Protein AF-A0AAV3RC36-F1 (afdb_monomer_lite)

InterPro domains:
  IPR004813 Oligopeptide transporter, OPT superfamily [PF03169] (1-158)
  IPR045035 Metal-nicotianamine transporter YSL-like [PTHR31645] (1-164)

Secondary structure (DSSP, 8-state):
-HHHHHHHHHGGGS-HHHHHHHHHHHHHHHHHHHHHHHHHS---HHHHHHHHHHHHHHHH-TTTTHHHHHHHHHHHHHHHHHHHHHHHHHHHHHHHTT--HHHHHHHHHHHHHHHHHHHHHHHHHHHHHS-TT-TTSSS--HHHHHHHHHHHHHHH-GGGS-TTHHHHHHHHHHHHHHHHHHT--

Organism: Lithospermum erythrorhizon (NCBI:txid34254)

Structure (mmCIF, N/CA/C/O backbone):
data_AF-A0AAV3RC36-F1
#
_entry.id   AF-A0AAV3RC36-F1
#
loop_
_atom_site.group_PDB
_atom_site.id
_atom_site.type_symbol
_atom_site.label_atom_id
_atom_site.label_alt_id
_atom_site.label_comp_id
_atom_site.label_asym_id
_atom_site.label_entity_id
_atom_site.label_seq_id
_atom_site.pdbx_PDB_ins_code
_atom_site.Cartn_x
_atom_site.Cartn_y
_atom_site.Cartn_z
_atom_site.occupancy
_atom_site.B_iso_or_equiv
_atom_site.auth_seq_id
_atom_site.auth_comp_id
_atom_site.auth_asym_id
_atom_site.auth_atom_id
_atom_site.pdbx_PDB_model_num
ATOM 1 N N . MET A 1 1 ? -8.597 9.327 -7.255 1.00 45.19 1 MET A N 1
ATOM 2 C CA . MET A 1 1 ? -7.395 10.188 -7.362 1.00 45.19 1 MET A CA 1
ATOM 3 C C . MET A 1 1 ? -6.156 9.424 -7.839 1.00 45.19 1 MET A C 1
ATOM 5 O O . MET A 1 1 ? -5.550 9.862 -8.808 1.00 45.19 1 MET A O 1
ATOM 9 N N . SER A 1 2 ? -5.807 8.268 -7.256 1.00 53.00 2 SER A N 1
ATOM 10 C CA . SER A 1 2 ? -4.661 7.430 -7.686 1.00 53.00 2 SER A CA 1
ATOM 11 C C . SER A 1 2 ? -4.673 7.058 -9.176 1.00 53.00 2 SER A C 1
ATOM 13 O O . SER A 1 2 ? -3.649 7.157 -9.842 1.00 53.00 2 SER A O 1
ATOM 15 N N . VAL A 1 3 ? -5.845 6.708 -9.714 1.00 45.69 3 VAL A N 1
ATOM 16 C CA . VAL A 1 3 ? -6.033 6.314 -11.122 1.00 45.69 3 VAL A CA 1
ATOM 17 C C . VAL A 1 3 ? -5.636 7.422 -12.099 1.00 45.69 3 VAL A C 1
ATOM 19 O O . VAL A 1 3 ? -5.231 7.108 -13.202 1.00 45.69 3 VAL A O 1
ATOM 22 N N . ILE A 1 4 ? -5.699 8.697 -11.702 1.00 43.94 4 ILE A N 1
ATOM 23 C CA . ILE A 1 4 ? -5.393 9.850 -12.567 1.00 43.94 4 ILE A CA 1
ATOM 24 C C . ILE A 1 4 ? -3.926 10.281 -12.405 1.00 43.94 4 ILE A C 1
ATOM 26 O O . ILE A 1 4 ? -3.260 10.603 -13.384 1.00 43.94 4 ILE A O 1
ATOM 30 N N . ILE A 1 5 ? -3.393 10.233 -11.179 1.00 52.00 5 ILE A N 1
ATOM 31 C CA . ILE A 1 5 ? -2.029 10.687 -10.855 1.00 52.00 5 ILE A CA 1
ATOM 32 C C . ILE A 1 5 ? -0.961 9.699 -11.349 1.00 52.00 5 ILE A C 1
ATOM 34 O O . ILE A 1 5 ? 0.060 10.116 -11.885 1.00 52.00 5 ILE A O 1
ATOM 38 N N . VAL A 1 6 ? -1.193 8.390 -11.211 1.00 53.75 6 VAL A N 1
ATOM 39 C CA . VAL A 1 6 ? -0.252 7.342 -11.654 1.00 53.75 6 VAL A CA 1
ATOM 40 C C . VAL A 1 6 ? 0.085 7.459 -13.158 1.00 53.75 6 VAL A C 1
ATOM 42 O O . VAL A 1 6 ? 1.263 7.515 -13.503 1.00 53.75 6 VAL A O 1
ATOM 45 N N . PRO A 1 7 ? -0.888 7.572 -14.072 1.00 50.81 7 PRO A N 1
ATOM 46 C CA . PRO A 1 7 ? -0.610 7.760 -15.499 1.00 50.81 7 PRO A CA 1
ATOM 47 C C . PRO A 1 7 ? -0.064 9.147 -15.864 1.00 50.81 7 PRO A C 1
ATOM 49 O O . PRO A 1 7 ? 0.659 9.257 -16.853 1.00 50.81 7 PRO A O 1
ATOM 52 N N . LEU A 1 8 ? -0.336 10.185 -15.064 1.00 51.50 8 LEU A N 1
ATOM 53 C CA . LEU A 1 8 ? 0.313 11.495 -15.214 1.00 51.50 8 LEU A CA 1
ATOM 54 C C . LEU A 1 8 ? 1.805 11.455 -14.838 1.00 51.50 8 LEU A C 1
ATOM 56 O O . LEU A 1 8 ? 2.604 12.134 -15.474 1.00 51.50 8 LEU A O 1
ATOM 60 N N . ILE A 1 9 ? 2.193 10.642 -13.848 1.00 55.22 9 ILE A N 1
ATOM 61 C CA . ILE A 1 9 ? 3.592 10.491 -13.406 1.00 55.22 9 ILE A CA 1
ATOM 62 C C . ILE A 1 9 ? 4.392 9.558 -14.327 1.00 55.22 9 ILE A C 1
ATOM 64 O O . ILE A 1 9 ? 5.568 9.812 -14.580 1.00 55.22 9 ILE A O 1
ATOM 68 N N . PHE A 1 10 ? 3.785 8.482 -14.839 1.00 55.94 10 PHE A N 1
ATOM 69 C CA . PHE A 1 10 ? 4.516 7.438 -15.575 1.00 55.94 10 PHE A CA 1
ATOM 70 C C . PHE A 1 10 ? 4.457 7.544 -17.103 1.00 55.94 10 PHE A C 1
ATOM 72 O O . PHE A 1 10 ? 5.066 6.725 -17.798 1.00 55.94 10 PHE A O 1
ATOM 79 N N . GLY A 1 11 ? 3.791 8.571 -17.638 1.00 49.25 11 GLY A N 1
ATOM 80 C CA . GLY A 1 11 ? 3.691 8.798 -19.075 1.00 49.25 11 GLY A CA 1
ATOM 81 C C . GLY A 1 11 ? 2.967 7.663 -19.807 1.00 49.25 11 GLY A C 1
ATOM 82 O O . GLY A 1 11 ? 2.644 6.615 -19.255 1.00 49.25 11 GLY A O 1
ATOM 83 N N . HIS A 1 12 ? 2.715 7.868 -21.095 1.00 52.22 12 HIS A N 1
ATOM 84 C CA . HIS A 1 12 ? 1.844 7.068 -21.970 1.00 52.22 12 HIS A CA 1
ATOM 85 C C . HIS A 1 12 ? 2.171 5.549 -22.097 1.00 52.22 12 HIS A C 1
ATOM 87 O O . HIS A 1 12 ? 1.542 4.853 -22.895 1.00 52.22 12 HIS A O 1
ATOM 93 N N . ARG A 1 13 ? 3.137 5.000 -21.343 1.00 51.81 13 ARG A N 1
ATOM 94 C CA . ARG A 1 13 ? 3.570 3.595 -21.432 1.00 51.81 13 ARG A CA 1
ATOM 95 C C . ARG A 1 13 ? 2.690 2.602 -20.666 1.00 51.81 13 ARG A C 1
ATOM 97 O O . ARG A 1 13 ? 2.646 1.440 -21.054 1.00 51.81 13 ARG A O 1
ATOM 104 N N . ILE A 1 14 ? 1.964 3.017 -19.623 1.00 55.81 14 ILE A N 1
ATOM 105 C CA . ILE A 1 14 ? 1.098 2.099 -18.859 1.00 55.81 14 ILE A CA 1
ATOM 106 C C . ILE A 1 14 ? -0.338 2.192 -19.372 1.00 55.81 14 ILE A C 1
ATOM 108 O O . ILE A 1 14 ? -0.990 3.228 -19.259 1.00 55.81 14 ILE A O 1
ATOM 112 N N . ARG A 1 15 ? -0.859 1.086 -19.915 1.00 65.25 15 ARG A N 1
ATOM 113 C CA . ARG A 1 15 ? -2.259 1.017 -20.351 1.00 65.25 15 ARG A CA 1
ATOM 114 C C . ARG A 1 15 ? -3.183 0.838 -19.139 1.00 65.25 15 ARG A C 1
ATOM 116 O O . ARG A 1 15 ? -3.015 -0.101 -18.362 1.00 65.25 15 ARG A O 1
ATOM 123 N N . TRP A 1 16 ? -4.173 1.725 -19.020 1.00 64.50 16 TRP A N 1
ATOM 124 C CA . TRP A 1 16 ? -5.109 1.872 -17.892 1.00 64.50 16 TRP A CA 1
ATOM 125 C C . TRP A 1 16 ? -5.818 0.581 -17.456 1.00 64.50 16 TRP A C 1
ATOM 127 O O . TRP A 1 16 ? -6.144 0.423 -16.280 1.00 64.50 16 TRP A O 1
ATOM 137 N N . TYR A 1 17 ? -6.020 -0.364 -18.380 1.00 69.31 17 TYR A N 1
ATOM 138 C CA . TYR A 1 17 ? -6.721 -1.616 -18.097 1.00 69.31 17 TYR A CA 1
ATOM 139 C C . TYR A 1 17 ? -5.998 -2.510 -17.078 1.00 69.31 17 TYR A C 1
ATOM 141 O O . TYR A 1 17 ? -6.665 -3.174 -16.292 1.00 69.31 17 TYR A O 1
ATOM 149 N N . HIS A 1 18 ? -4.661 -2.498 -17.015 1.00 71.38 18 HIS A N 1
ATOM 150 C CA . HIS A 1 18 ? -3.919 -3.308 -16.037 1.00 71.38 18 HIS A CA 1
ATOM 151 C C . HIS A 1 18 ? -4.213 -2.868 -14.600 1.00 71.38 18 HIS A C 1
ATOM 153 O O . HIS A 1 18 ? -4.445 -3.688 -13.716 1.00 71.38 18 HIS A O 1
ATOM 159 N N . ILE A 1 19 ? -4.257 -1.555 -14.379 1.00 72.69 19 ILE A N 1
ATOM 160 C CA . ILE A 1 19 ? -4.561 -0.977 -13.070 1.00 72.69 19 ILE A CA 1
ATOM 161 C C . ILE A 1 19 ? -6.008 -1.305 -12.685 1.00 72.69 19 ILE A C 1
ATOM 163 O O . ILE A 1 19 ? -6.267 -1.671 -11.542 1.00 72.69 19 ILE A O 1
ATOM 167 N N . LEU A 1 20 ? -6.941 -1.247 -13.641 1.00 75.00 20 LEU A N 1
ATOM 168 C CA . LEU A 1 20 ? -8.344 -1.599 -13.412 1.00 75.00 20 LEU A CA 1
ATOM 169 C C . LEU A 1 20 ? -8.504 -3.063 -12.975 1.00 75.00 20 LEU A C 1
ATOM 171 O O . LEU A 1 20 ? -9.191 -3.333 -11.994 1.00 75.00 20 LEU A O 1
ATOM 175 N N . VAL A 1 21 ? -7.819 -4.000 -13.638 1.00 79.25 21 VAL A N 1
ATOM 176 C CA . VAL A 1 21 ? -7.831 -5.421 -13.248 1.00 79.25 21 VAL A CA 1
ATOM 177 C C . VAL A 1 21 ? -7.243 -5.619 -11.847 1.00 79.25 21 VAL A C 1
ATOM 179 O O . VAL A 1 21 ? -7.821 -6.349 -11.042 1.00 79.25 21 VAL A O 1
ATOM 182 N N . ALA A 1 22 ? -6.150 -4.927 -11.508 1.00 78.56 22 ALA A N 1
ATOM 183 C CA . ALA A 1 22 ? -5.590 -4.971 -10.156 1.00 78.56 22 ALA A CA 1
ATOM 184 C C . ALA A 1 22 ? -6.600 -4.489 -9.096 1.00 78.56 22 ALA A C 1
ATOM 186 O O . ALA A 1 22 ? -6.732 -5.121 -8.049 1.00 78.56 22 ALA A O 1
ATOM 187 N N . TYR A 1 23 ? -7.363 -3.429 -9.387 1.00 82.31 23 TYR A N 1
ATOM 188 C CA . TYR A 1 23 ? -8.422 -2.923 -8.504 1.00 82.31 23 TYR A CA 1
ATOM 189 C C . TYR A 1 23 ? -9.599 -3.887 -8.321 1.00 82.31 23 TYR A C 1
ATOM 191 O O . TYR A 1 23 ? -10.249 -3.832 -7.282 1.00 82.31 23 TYR A O 1
ATOM 199 N N . LEU A 1 24 ? -9.877 -4.765 -9.289 1.00 85.12 24 LEU A N 1
ATOM 200 C CA . LEU A 1 24 ? -10.930 -5.779 -9.160 1.00 85.12 24 LEU A CA 1
ATOM 201 C C . LEU A 1 24 ? -10.482 -6.983 -8.324 1.00 85.12 24 LEU A C 1
ATOM 203 O O . LEU A 1 24 ? -11.280 -7.546 -7.579 1.00 85.12 24 LEU A O 1
ATOM 207 N N . ILE A 1 25 ? -9.209 -7.370 -8.429 1.00 84.31 25 ILE A N 1
ATOM 208 C CA . ILE A 1 25 ? -8.658 -8.528 -7.708 1.00 84.31 25 ILE A CA 1
ATOM 209 C C . ILE A 1 25 ? -8.309 -8.160 -6.259 1.00 84.31 25 ILE A C 1
ATOM 211 O O . ILE A 1 25 ? -8.513 -8.961 -5.345 1.00 84.31 25 ILE A O 1
ATOM 215 N N . ALA A 1 26 ? 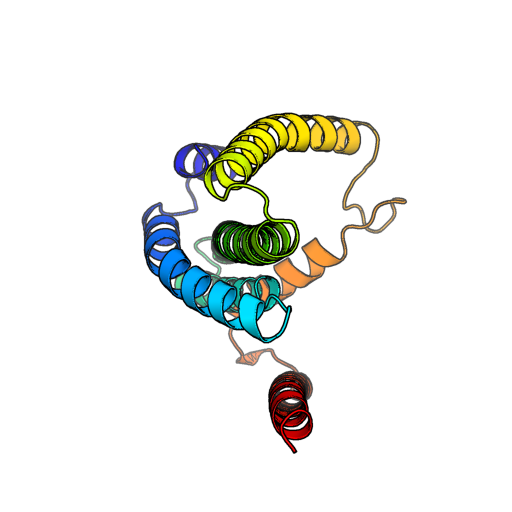-7.809 -6.945 -6.026 1.00 86.00 26 ALA A N 1
ATOM 216 C CA . ALA A 1 26 ? -7.320 -6.519 -4.718 1.00 86.00 26 ALA A CA 1
ATOM 217 C C . ALA A 1 26 ? -8.338 -6.641 -3.564 1.00 86.00 26 ALA A C 1
ATOM 219 O O . ALA A 1 26 ? -7.921 -7.086 -2.499 1.00 86.00 26 ALA A O 1
ATOM 220 N N . PRO A 1 27 ? -9.645 -6.339 -3.718 1.00 85.00 27 PRO A N 1
ATOM 221 C CA . PRO A 1 27 ? -10.630 -6.506 -2.648 1.00 85.00 27 PRO A CA 1
ATOM 222 C C . PRO A 1 27 ? -10.781 -7.955 -2.178 1.00 85.00 27 PRO A C 1
ATOM 224 O O . PRO A 1 27 ? -10.904 -8.199 -0.980 1.00 85.00 27 PRO A O 1
ATOM 227 N N . VAL A 1 28 ? -10.721 -8.921 -3.101 1.00 87.50 28 VAL A N 1
ATOM 228 C CA . VAL A 1 28 ? -10.794 -10.353 -2.766 1.00 87.50 28 VAL A CA 1
ATOM 229 C C . VAL A 1 28 ? -9.567 -10.755 -1.949 1.00 87.50 28 VAL A C 1
ATOM 231 O O . VAL A 1 28 ? -9.691 -11.369 -0.891 1.00 87.50 28 VAL A O 1
ATOM 234 N N . MET A 1 29 ? -8.380 -10.338 -2.394 1.00 85.75 29 MET A N 1
ATOM 235 C CA . MET A 1 29 ? -7.127 -10.613 -1.683 1.00 85.75 29 MET A CA 1
ATOM 236 C C . MET A 1 29 ? -7.078 -9.919 -0.318 1.00 85.75 29 MET A C 1
ATOM 238 O O . MET A 1 29 ? -6.611 -10.501 0.659 1.00 85.75 29 MET A O 1
ATOM 242 N N . ALA A 1 30 ? -7.591 -8.692 -0.237 1.00 87.75 30 ALA A N 1
ATOM 243 C CA . ALA A 1 30 ? -7.671 -7.916 0.991 1.00 87.75 30 ALA A CA 1
ATOM 244 C C . ALA A 1 30 ? -8.618 -8.555 2.006 1.00 87.75 30 ALA A C 1
ATOM 246 O O . ALA A 1 30 ? -8.267 -8.627 3.179 1.00 87.75 30 ALA A O 1
ATOM 247 N N . PHE A 1 31 ? -9.761 -9.087 1.564 1.00 87.00 31 PHE A N 1
ATOM 248 C CA . PHE A 1 31 ? -10.666 -9.841 2.429 1.00 87.00 31 PHE A CA 1
ATOM 249 C C . PHE A 1 31 ? -9.982 -11.085 3.011 1.00 87.00 31 PHE A C 1
ATOM 251 O O . PHE A 1 31 ? -9.957 -11.260 4.230 1.00 87.00 31 PHE A O 1
ATOM 258 N N . CYS A 1 32 ? -9.361 -11.909 2.159 1.00 87.12 32 CYS A N 1
ATOM 259 C CA . CYS A 1 32 ? -8.637 -13.103 2.602 1.00 87.12 32 CYS A CA 1
ATOM 260 C C . CYS A 1 32 ? -7.508 -12.757 3.585 1.00 87.12 32 CYS A C 1
ATOM 262 O O . CYS A 1 32 ? -7.335 -13.430 4.601 1.00 87.12 32 CYS A O 1
ATOM 264 N N . ASN A 1 33 ? -6.751 -11.694 3.303 1.00 89.38 33 ASN A N 1
ATOM 265 C CA . ASN A 1 33 ? -5.655 -11.265 4.162 1.00 89.38 33 ASN A CA 1
ATOM 266 C C . ASN A 1 33 ? -6.139 -10.669 5.487 1.00 89.38 33 ASN A C 1
ATOM 268 O O . ASN A 1 33 ? -5.552 -10.971 6.517 1.00 89.38 33 ASN A O 1
ATOM 272 N N . ALA A 1 34 ? -7.199 -9.858 5.482 1.00 86.56 34 ALA A N 1
ATOM 273 C CA . ALA A 1 34 ? -7.777 -9.298 6.700 1.00 86.56 34 ALA A CA 1
ATOM 274 C C . ALA A 1 34 ? -8.317 -10.409 7.607 1.00 86.56 34 ALA A C 1
ATOM 276 O O . ALA A 1 34 ? -8.061 -10.399 8.806 1.00 86.56 34 ALA A O 1
ATOM 277 N N . TYR A 1 35 ? -8.989 -11.413 7.039 1.00 85.75 35 TYR A N 1
ATOM 278 C CA . TYR A 1 35 ? -9.438 -12.581 7.794 1.00 85.75 35 TYR A CA 1
ATOM 279 C C . TYR A 1 35 ? -8.266 -13.345 8.430 1.00 85.75 35 TYR A C 1
ATOM 281 O O . TYR A 1 35 ? -8.278 -13.604 9.634 1.00 85.75 35 TYR A O 1
ATOM 289 N N . GLY A 1 36 ? -7.227 -13.648 7.641 1.00 84.88 36 GLY A N 1
ATOM 290 C CA . GLY A 1 36 ? -6.014 -14.297 8.143 1.00 84.88 36 GLY A CA 1
ATOM 291 C C . GLY A 1 36 ? -5.333 -13.477 9.239 1.00 84.88 36 GLY A C 1
ATOM 292 O O . GLY A 1 36 ? -5.038 -14.003 10.306 1.00 84.88 36 GLY A O 1
ATOM 293 N N . CYS A 1 37 ? -5.183 -12.171 9.023 1.00 88.12 37 CYS A N 1
ATOM 294 C CA . CYS A 1 37 ? -4.603 -11.244 9.988 1.00 88.12 37 CYS A CA 1
ATOM 295 C C . CYS A 1 37 ? -5.413 -11.180 11.291 1.00 88.12 37 CYS A C 1
ATOM 297 O O . CYS A 1 37 ? -4.828 -11.177 12.368 1.00 88.12 37 CYS A O 1
ATOM 299 N N . GLY A 1 38 ? -6.747 -11.229 11.231 1.00 84.31 38 GLY A N 1
ATOM 300 C CA . GLY A 1 38 ? -7.585 -11.287 12.433 1.00 84.31 38 GLY A CA 1
ATOM 301 C C . GLY A 1 38 ? -7.302 -12.515 13.311 1.00 84.31 38 GLY A C 1
ATOM 302 O O . GLY A 1 38 ? -7.282 -12.399 14.543 1.00 84.31 38 GLY A O 1
ATOM 303 N N . LEU A 1 39 ? -7.037 -13.664 12.677 1.00 84.50 39 LEU A N 1
ATOM 304 C CA . LEU A 1 39 ? -6.745 -14.939 13.340 1.00 84.50 39 LEU A CA 1
ATOM 305 C C . LEU A 1 39 ? -5.290 -15.060 13.811 1.00 84.50 39 LEU A C 1
ATOM 307 O O . LEU A 1 39 ? -5.056 -15.516 14.927 1.00 84.50 39 LEU A O 1
ATOM 311 N N . THR A 1 40 ? -4.320 -14.675 12.978 1.00 87.12 40 THR A N 1
ATOM 312 C CA . THR A 1 40 ? -2.887 -14.934 13.213 1.00 87.12 40 THR A CA 1
ATOM 313 C C . THR A 1 40 ? -2.090 -13.701 13.627 1.00 87.12 40 THR A C 1
ATOM 315 O O . THR A 1 40 ? -0.886 -13.811 13.834 1.00 87.12 40 THR A O 1
ATOM 318 N N . ASP A 1 41 ? -2.727 -12.529 13.676 1.00 83.69 41 ASP A N 1
ATOM 319 C CA . ASP A 1 41 ? -2.097 -11.224 13.918 1.00 83.69 41 ASP A CA 1
ATOM 320 C C . ASP A 1 41 ? -0.956 -10.882 12.940 1.00 83.69 41 ASP A C 1
ATOM 322 O O . ASP A 1 41 ? -0.030 -10.136 13.245 1.00 83.69 41 ASP A O 1
ATOM 326 N N . TRP A 1 42 ? -1.008 -11.449 11.729 1.00 82.88 42 TRP A N 1
ATOM 327 C CA . TRP A 1 42 ? 0.047 -11.297 10.727 1.00 82.88 42 TRP A CA 1
ATOM 328 C C . TRP A 1 42 ? -0.519 -10.934 9.355 1.00 82.88 42 TRP A C 1
ATOM 330 O O . TRP A 1 42 ? -1.439 -11.588 8.865 1.00 82.88 42 TRP A O 1
ATOM 340 N N . SER A 1 43 ? 0.063 -9.922 8.703 1.00 86.56 43 SER A N 1
ATOM 341 C CA . SER A 1 43 ? -0.337 -9.478 7.362 1.00 86.56 43 SER A CA 1
ATOM 342 C C . SER A 1 43 ? 0.635 -9.957 6.283 1.00 86.56 43 SER A C 1
ATOM 344 O O . SER A 1 43 ? 1.852 -9.785 6.380 1.00 86.56 43 SER A O 1
ATOM 346 N N . LEU A 1 44 ? 0.099 -10.519 5.197 1.00 83.81 44 LEU A N 1
ATOM 347 C CA . LEU A 1 44 ? 0.865 -10.956 4.028 1.00 83.81 44 LEU A CA 1
ATOM 348 C C . LEU A 1 44 ? 0.894 -9.900 2.910 1.00 83.81 44 LEU A C 1
ATOM 350 O O . LEU A 1 44 ? 1.243 -10.228 1.774 1.00 83.81 44 LEU A O 1
ATOM 354 N N . ALA A 1 45 ? 0.579 -8.632 3.203 1.00 83.00 45 ALA A N 1
ATOM 355 C CA . ALA A 1 45 ? 0.523 -7.552 2.211 1.00 83.00 45 ALA A CA 1
ATOM 356 C C . ALA A 1 45 ? 1.766 -7.495 1.302 1.00 83.00 45 ALA A C 1
ATOM 358 O O . ALA A 1 45 ? 1.648 -7.402 0.080 1.00 83.00 45 ALA A O 1
ATOM 359 N N . SER A 1 46 ? 2.965 -7.639 1.874 1.00 80.75 46 SER A N 1
ATOM 360 C CA . SER A 1 46 ? 4.224 -7.634 1.116 1.00 80.75 46 SER A CA 1
ATOM 361 C C . SER A 1 46 ? 4.381 -8.841 0.181 1.00 80.75 46 SER A C 1
ATOM 363 O O . SER A 1 46 ? 4.937 -8.701 -0.910 1.00 80.75 46 SER A O 1
ATOM 365 N N . ASN A 1 47 ? 3.863 -10.014 0.556 1.00 85.56 47 ASN A N 1
ATOM 366 C CA . ASN A 1 47 ? 3.882 -11.213 -0.284 1.00 85.56 47 ASN A CA 1
ATOM 367 C C . ASN A 1 47 ? 2.923 -11.062 -1.468 1.00 85.56 47 ASN A C 1
ATOM 369 O O . ASN A 1 47 ? 3.320 -11.299 -2.610 1.00 85.56 47 ASN A O 1
ATOM 373 N N . TYR A 1 48 ? 1.703 -10.578 -1.215 1.00 83.00 48 TYR A N 1
ATOM 374 C CA . TYR A 1 48 ? 0.746 -10.260 -2.277 1.00 83.00 48 TYR A CA 1
ATOM 375 C C . TYR A 1 48 ? 1.288 -9.197 -3.233 1.00 83.00 48 TYR A C 1
ATOM 377 O O . TYR A 1 48 ? 1.132 -9.331 -4.449 1.00 83.00 48 TYR A O 1
ATOM 385 N N . GLY A 1 49 ? 2.002 -8.196 -2.709 1.00 81.69 49 GLY A N 1
ATOM 386 C CA . GLY A 1 49 ? 2.739 -7.220 -3.508 1.00 81.69 49 GLY A CA 1
ATOM 387 C C . GLY A 1 49 ? 3.733 -7.882 -4.461 1.00 81.69 49 GLY A C 1
ATOM 388 O O . GLY A 1 49 ? 3.634 -7.701 -5.670 1.00 81.69 49 GLY A O 1
ATOM 389 N N . LYS A 1 50 ? 4.641 -8.723 -3.951 1.00 84.31 50 LYS A N 1
ATOM 390 C CA . LYS A 1 50 ? 5.655 -9.414 -4.772 1.00 84.31 50 LYS A CA 1
ATOM 391 C C . LYS A 1 50 ? 5.049 -10.310 -5.855 1.00 84.31 50 LYS A C 1
ATOM 393 O O . LYS A 1 50 ? 5.530 -10.296 -6.985 1.00 84.31 50 LYS A O 1
ATOM 398 N N . ILE A 1 51 ? 3.987 -11.055 -5.539 1.00 84.44 51 ILE A N 1
ATOM 399 C CA . ILE A 1 51 ? 3.275 -11.878 -6.533 1.00 84.44 51 ILE A CA 1
ATOM 400 C C . ILE A 1 51 ? 2.659 -10.979 -7.610 1.00 84.44 51 ILE A C 1
ATOM 402 O O . ILE A 1 51 ? 2.800 -11.252 -8.800 1.00 84.44 51 ILE A O 1
ATOM 406 N N . THR A 1 52 ? 2.046 -9.866 -7.202 1.00 84.94 52 THR A N 1
ATOM 407 C CA . THR A 1 52 ? 1.470 -8.877 -8.124 1.00 84.94 52 THR A CA 1
ATOM 408 C C . THR A 1 52 ? 2.533 -8.301 -9.055 1.00 84.94 52 THR A C 1
ATOM 410 O O . THR A 1 52 ? 2.291 -8.209 -10.257 1.00 84.94 52 THR A O 1
ATOM 413 N N . ILE A 1 53 ? 3.732 -7.987 -8.544 1.00 84.88 53 ILE A N 1
ATOM 414 C CA . ILE A 1 53 ? 4.859 -7.560 -9.384 1.00 84.88 53 ILE A CA 1
ATOM 415 C C . ILE A 1 53 ? 5.137 -8.605 -10.455 1.00 84.88 53 ILE A C 1
ATOM 417 O O . ILE A 1 53 ? 5.201 -8.236 -11.620 1.00 84.88 53 ILE A O 1
ATOM 421 N N . LEU A 1 54 ? 5.300 -9.878 -10.087 1.00 83.88 54 LEU A N 1
ATOM 422 C CA . LEU A 1 54 ? 5.666 -10.932 -11.036 1.00 83.88 54 LEU A CA 1
ATOM 423 C C . LEU A 1 54 ? 4.605 -11.103 -12.125 1.00 83.88 54 LEU A C 1
ATOM 425 O O . LEU A 1 54 ? 4.942 -11.093 -13.306 1.00 83.88 54 LEU A O 1
ATOM 429 N N . VAL A 1 55 ? 3.332 -11.188 -11.734 1.00 84.75 55 VAL A N 1
ATOM 430 C CA . VAL A 1 55 ? 2.212 -11.401 -12.660 1.00 84.75 55 VAL A CA 1
ATOM 431 C C . VAL A 1 55 ? 2.066 -10.231 -13.631 1.00 84.75 55 VAL A C 1
ATOM 433 O O . VAL A 1 55 ? 2.021 -10.440 -14.841 1.00 84.75 55 VAL A O 1
ATOM 436 N N . PHE A 1 56 ? 2.029 -8.994 -13.128 1.00 84.44 56 PHE A N 1
ATOM 437 C CA . PHE A 1 56 ? 1.826 -7.817 -13.978 1.00 84.44 56 PHE A CA 1
ATOM 438 C C . PHE A 1 56 ? 3.073 -7.445 -14.785 1.00 84.44 56 PHE A C 1
ATOM 440 O O . PHE A 1 56 ? 2.945 -7.013 -15.928 1.00 84.44 56 PHE A O 1
ATOM 447 N N . SER A 1 57 ? 4.271 -7.652 -14.232 1.00 83.88 57 SER A N 1
ATOM 448 C CA . SER A 1 57 ? 5.524 -7.480 -14.977 1.00 83.88 57 SER A CA 1
ATOM 449 C C . SER A 1 57 ? 5.604 -8.452 -16.149 1.00 83.88 57 SER A C 1
ATOM 451 O O . SER A 1 57 ? 5.876 -8.026 -17.271 1.00 83.88 57 SER A O 1
ATOM 453 N N . TYR A 1 58 ? 5.310 -9.732 -15.906 1.00 83.81 58 TYR A N 1
ATOM 454 C CA . TYR A 1 58 ? 5.286 -10.760 -16.945 1.00 83.81 58 TYR A CA 1
ATOM 455 C C . TYR A 1 58 ? 4.235 -10.461 -18.018 1.00 83.81 58 TYR A C 1
ATOM 457 O O . TYR A 1 58 ? 4.530 -10.511 -19.208 1.00 83.81 58 TYR A O 1
ATOM 465 N N . TRP A 1 59 ? 3.020 -10.098 -17.598 1.00 81.88 59 TRP A N 1
ATOM 466 C CA . TRP A 1 59 ? 1.904 -9.863 -18.513 1.00 81.88 59 TRP A CA 1
ATOM 467 C C . TRP A 1 59 ? 2.149 -8.686 -19.470 1.00 81.88 59 TRP A C 1
ATOM 469 O O . TRP A 1 59 ? 1.793 -8.759 -20.645 1.00 81.88 59 TRP A O 1
ATOM 479 N N . VAL A 1 60 ? 2.780 -7.613 -18.989 1.00 81.62 60 VAL A N 1
ATOM 480 C CA . VAL A 1 60 ? 3.073 -6.423 -19.803 1.00 81.62 60 VAL A CA 1
ATOM 481 C C . VAL A 1 60 ? 4.315 -6.626 -20.681 1.00 81.62 60 VAL A C 1
ATOM 483 O O . VAL A 1 60 ? 4.346 -6.161 -21.821 1.00 81.62 60 VAL A O 1
ATOM 486 N N . GLY A 1 61 ? 5.339 -7.320 -20.177 1.00 75.44 61 GLY A N 1
ATOM 487 C CA . GLY A 1 61 ? 6.603 -7.532 -20.889 1.00 75.44 61 GLY A CA 1
ATOM 488 C C . GLY A 1 61 ? 7.541 -6.312 -20.886 1.00 75.44 61 GLY A C 1
ATOM 489 O O . GLY A 1 61 ? 7.157 -5.196 -20.523 1.00 75.44 61 GLY A O 1
ATOM 490 N N . LEU A 1 62 ? 8.808 -6.516 -21.274 1.00 74.56 62 LEU A N 1
ATOM 491 C CA . LEU A 1 62 ? 9.877 -5.506 -21.125 1.00 74.56 62 LEU A CA 1
ATOM 492 C C . LEU A 1 62 ? 9.655 -4.326 -22.062 1.00 74.56 62 LEU A C 1
ATOM 494 O O . LEU A 1 62 ? 9.711 -3.173 -21.634 1.00 74.56 62 LEU A O 1
ATOM 498 N N . ASP A 1 63 ? 9.311 -4.640 -23.309 1.00 73.19 63 ASP A N 1
ATOM 499 C CA . ASP A 1 63 ? 9.152 -3.678 -24.399 1.00 73.19 63 ASP A CA 1
ATOM 500 C C . ASP A 1 63 ? 8.009 -2.684 -24.148 1.00 73.19 63 ASP A C 1
ATOM 502 O O . ASP A 1 63 ? 8.036 -1.552 -24.631 1.00 73.19 63 ASP A O 1
ATOM 506 N N . HIS A 1 64 ? 7.033 -3.067 -23.317 1.00 69.44 64 HIS A N 1
ATOM 507 C CA . HIS A 1 64 ? 5.878 -2.240 -22.961 1.00 69.44 64 HIS A CA 1
ATOM 508 C C . HIS A 1 64 ? 5.967 -1.637 -21.550 1.00 69.44 64 HIS A C 1
ATOM 510 O O . HIS A 1 64 ? 4.989 -1.079 -21.055 1.00 69.44 64 HIS A O 1
ATOM 516 N N . GLY A 1 65 ? 7.128 -1.713 -20.887 1.00 79.25 65 GLY A N 1
ATOM 517 C CA . GLY A 1 65 ? 7.335 -1.094 -19.574 1.00 79.25 65 GLY A CA 1
ATOM 518 C C . GLY A 1 65 ? 6.812 -1.914 -18.390 1.00 79.25 65 GLY A C 1
ATOM 519 O O . GLY A 1 65 ? 6.396 -1.337 -17.380 1.00 79.25 65 GLY A O 1
ATOM 520 N N . GLY A 1 66 ? 6.862 -3.246 -18.476 1.00 78.38 66 GLY A N 1
ATOM 521 C CA . GLY A 1 66 ? 6.338 -4.159 -17.456 1.00 78.38 66 GLY A CA 1
ATOM 522 C C . GLY A 1 66 ? 6.911 -3.958 -16.058 1.00 78.38 66 GLY A C 1
ATOM 523 O O . GLY A 1 66 ? 6.182 -4.108 -15.085 1.00 78.38 66 GLY A O 1
ATOM 524 N N . ILE A 1 67 ? 8.156 -3.487 -15.940 1.00 80.69 67 ILE A N 1
ATOM 525 C CA . ILE A 1 67 ? 8.763 -3.152 -14.642 1.00 80.69 67 ILE A CA 1
ATOM 526 C C . ILE A 1 67 ? 7.938 -2.089 -13.907 1.00 80.69 67 ILE A C 1
ATOM 528 O O . ILE A 1 67 ? 7.615 -2.237 -12.730 1.00 80.69 67 ILE A O 1
ATOM 532 N N . ILE A 1 68 ? 7.585 -1.009 -14.605 1.00 81.31 68 ILE A N 1
ATOM 533 C CA . ILE A 1 68 ? 6.867 0.121 -14.011 1.00 81.31 68 ILE A CA 1
ATOM 534 C C . ILE A 1 68 ? 5.414 -0.280 -13.741 1.00 81.31 68 ILE A C 1
ATOM 536 O O . ILE A 1 68 ? 4.879 0.022 -12.677 1.00 81.31 68 ILE A O 1
ATOM 540 N N . ALA A 1 69 ? 4.793 -1.019 -14.665 1.00 82.25 69 ALA A N 1
ATOM 541 C CA . ALA A 1 69 ? 3.432 -1.517 -14.495 1.00 82.25 69 ALA A CA 1
ATOM 542 C C . ALA A 1 69 ? 3.305 -2.485 -13.304 1.00 82.25 69 ALA A C 1
ATOM 544 O O . ALA A 1 69 ? 2.383 -2.344 -12.501 1.00 82.25 69 ALA A O 1
ATOM 545 N N . GLY A 1 70 ? 4.250 -3.416 -13.144 1.00 84.12 70 GLY A N 1
ATOM 546 C CA . GLY A 1 70 ? 4.295 -4.344 -12.016 1.00 84.12 70 GLY A CA 1
ATOM 547 C C . GLY A 1 70 ? 4.530 -3.644 -10.679 1.00 84.12 70 GLY A C 1
ATOM 548 O O . GLY A 1 70 ? 3.847 -3.950 -9.703 1.00 84.12 70 GLY A O 1
ATOM 549 N N . LEU A 1 71 ? 5.429 -2.654 -10.631 1.00 84.06 71 LEU A N 1
ATOM 550 C CA . LEU A 1 71 ? 5.655 -1.836 -9.433 1.00 84.06 71 LEU A CA 1
ATOM 551 C C . LEU A 1 71 ? 4.428 -0.987 -9.068 1.00 84.06 71 LEU A C 1
ATO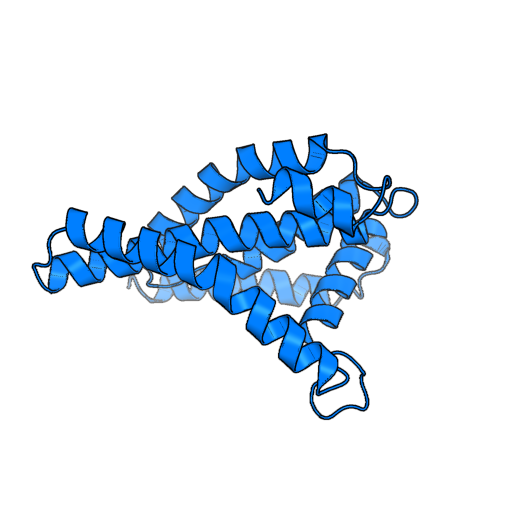M 553 O O . LEU A 1 71 ? 4.068 -0.904 -7.894 1.00 84.06 71 LEU A O 1
ATOM 557 N N . ALA A 1 72 ? 3.749 -0.401 -10.055 1.00 83.56 72 ALA A N 1
ATOM 558 C CA . ALA A 1 72 ? 2.526 0.364 -9.827 1.00 83.56 72 ALA A CA 1
ATOM 559 C C . ALA A 1 72 ? 1.388 -0.530 -9.305 1.00 83.56 72 ALA A C 1
ATOM 561 O O . ALA A 1 72 ? 0.757 -0.200 -8.299 1.00 83.56 72 ALA A O 1
ATOM 562 N N . ALA A 1 73 ? 1.162 -1.687 -9.938 1.00 85.25 73 ALA A N 1
ATOM 563 C CA . ALA A 1 73 ? 0.164 -2.663 -9.500 1.00 85.25 73 ALA A CA 1
ATOM 564 C C . ALA A 1 73 ? 0.469 -3.194 -8.090 1.00 85.25 73 ALA A C 1
ATOM 566 O O . ALA A 1 73 ? -0.433 -3.314 -7.262 1.00 85.25 73 ALA A O 1
ATOM 567 N N . CYS A 1 74 ? 1.746 -3.438 -7.786 1.00 86.69 74 CYS A N 1
ATOM 568 C CA . CYS A 1 74 ? 2.205 -3.796 -6.448 1.00 86.69 74 CYS A CA 1
ATOM 569 C C . CYS A 1 74 ? 1.860 -2.731 -5.414 1.00 86.69 74 CYS A C 1
ATOM 571 O O . CYS A 1 74 ? 1.330 -3.067 -4.360 1.00 86.69 74 CYS A O 1
ATOM 573 N N . GLY A 1 75 ? 2.136 -1.458 -5.711 1.00 85.06 75 GLY A N 1
ATOM 574 C CA . GLY A 1 75 ? 1.787 -0.352 -4.825 1.00 85.06 75 GLY A CA 1
ATOM 575 C C . GLY A 1 75 ? 0.291 -0.337 -4.523 1.00 85.06 75 GLY A C 1
ATOM 576 O O . GLY A 1 75 ? -0.097 -0.270 -3.360 1.00 85.06 75 GLY A O 1
ATOM 577 N N . VAL A 1 76 ? -0.556 -0.482 -5.545 1.00 86.19 76 VAL A N 1
ATOM 578 C CA . VAL A 1 76 ? -2.015 -0.551 -5.365 1.00 86.19 76 VAL A CA 1
ATOM 579 C C . VAL A 1 76 ? -2.413 -1.740 -4.485 1.00 86.19 76 VAL A C 1
ATOM 581 O O . VAL A 1 76 ? -3.118 -1.549 -3.496 1.00 86.19 76 VAL A O 1
ATOM 584 N N . MET A 1 77 ? -1.929 -2.947 -4.798 1.00 88.31 77 MET A N 1
ATOM 585 C CA . MET A 1 77 ? -2.253 -4.161 -4.043 1.00 88.31 77 MET A CA 1
ATOM 586 C C . MET A 1 77 ? -1.811 -4.057 -2.580 1.00 88.31 77 MET A C 1
ATOM 588 O O . MET A 1 77 ? -2.604 -4.316 -1.679 1.00 88.31 77 MET A O 1
ATOM 592 N N . MET A 1 78 ? -0.564 -3.648 -2.334 1.00 86.00 78 MET A N 1
ATOM 593 C CA . MET A 1 78 ? -0.021 -3.528 -0.981 1.00 86.00 78 MET A CA 1
ATOM 594 C C . MET A 1 78 ? -0.803 -2.523 -0.144 1.00 86.00 78 MET A C 1
ATOM 596 O O . MET A 1 78 ? -1.112 -2.833 1.000 1.00 86.00 78 MET A O 1
ATOM 600 N N . ASN A 1 79 ? -1.159 -1.364 -0.707 1.00 88.62 79 ASN A N 1
ATOM 601 C CA . ASN A 1 79 ? -1.953 -0.371 0.017 1.00 88.62 79 ASN A CA 1
ATOM 602 C C . ASN A 1 79 ? -3.320 -0.941 0.410 1.00 88.62 79 ASN A C 1
ATOM 604 O O . ASN A 1 79 ? -3.669 -0.914 1.582 1.00 88.62 79 ASN A O 1
ATOM 608 N N . ILE A 1 80 ? -4.066 -1.524 -0.534 1.00 89.00 80 ILE A N 1
ATOM 609 C CA . ILE A 1 80 ? -5.412 -2.054 -0.255 1.00 89.00 80 ILE A CA 1
ATOM 610 C C . ILE A 1 80 ? -5.353 -3.175 0.791 1.00 89.00 80 ILE A C 1
ATOM 612 O O . ILE A 1 80 ? -6.127 -3.179 1.748 1.00 89.00 80 ILE A O 1
ATOM 616 N N . VAL A 1 81 ? -4.423 -4.118 0.625 1.00 89.31 81 VAL A N 1
ATOM 617 C CA . VAL A 1 81 ? -4.286 -5.272 1.520 1.00 89.31 81 VAL A CA 1
ATOM 618 C C . VAL A 1 81 ? -3.787 -4.857 2.909 1.00 89.31 81 VAL A C 1
ATOM 620 O O . VAL A 1 81 ? -4.300 -5.365 3.907 1.00 89.31 81 VAL A O 1
ATOM 623 N N . SER A 1 82 ? -2.828 -3.928 2.994 1.00 89.44 82 SER A N 1
ATOM 624 C CA . SER A 1 82 ? -2.349 -3.389 4.275 1.00 89.44 82 SER A CA 1
ATOM 625 C C . SER A 1 82 ? -3.475 -2.670 5.000 1.00 89.44 82 SER A C 1
ATOM 627 O O . SER A 1 82 ? -3.816 -3.066 6.105 1.00 89.44 82 SER A O 1
ATOM 629 N N . THR A 1 83 ? -4.150 -1.726 4.338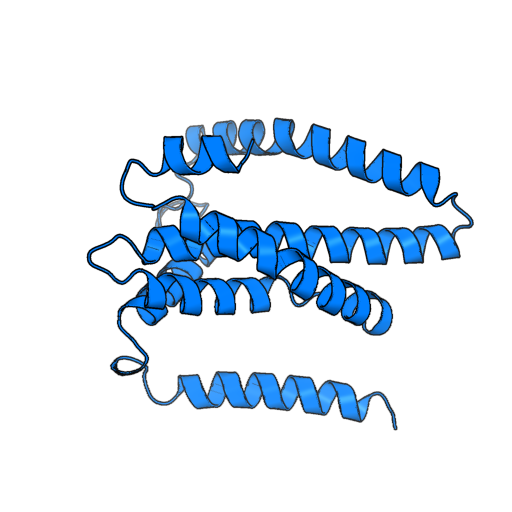 1.00 90.44 83 THR A N 1
ATOM 630 C CA . THR A 1 83 ? -5.237 -0.955 4.954 1.00 90.44 83 THR A CA 1
ATOM 631 C C . THR A 1 83 ? -6.371 -1.847 5.461 1.00 90.44 83 THR A C 1
ATOM 633 O O . THR A 1 83 ? -6.927 -1.580 6.521 1.00 90.44 83 THR A O 1
ATOM 636 N N . ALA A 1 84 ? -6.707 -2.930 4.750 1.00 90.94 84 ALA A N 1
ATOM 637 C CA . ALA A 1 84 ? -7.699 -3.894 5.228 1.00 90.94 84 ALA A CA 1
ATOM 638 C C . ALA A 1 84 ? -7.233 -4.677 6.472 1.00 90.94 84 ALA A C 1
ATOM 640 O O . ALA A 1 84 ? -8.054 -5.020 7.320 1.00 90.94 84 ALA A O 1
ATOM 641 N N . SER A 1 85 ? -5.929 -4.949 6.584 1.00 90.75 85 SER A N 1
ATOM 642 C CA . SER A 1 85 ? -5.329 -5.601 7.760 1.00 90.75 85 SER A CA 1
ATOM 643 C C . SER A 1 85 ? -5.328 -4.668 8.959 1.00 90.75 85 SER A C 1
ATOM 645 O O . SER A 1 85 ? -5.778 -5.060 10.030 1.00 90.75 85 SER A O 1
ATOM 647 N N . ASP A 1 86 ? -4.884 -3.430 8.743 1.00 91.06 86 ASP A N 1
ATOM 648 C CA . ASP A 1 86 ? -4.822 -2.394 9.769 1.00 91.06 86 ASP A CA 1
ATOM 649 C C . ASP A 1 86 ? -6.227 -2.164 10.333 1.00 91.06 86 ASP A C 1
ATOM 651 O O . ASP A 1 86 ? -6.429 -2.256 11.537 1.00 91.06 86 ASP A O 1
ATOM 655 N N . LEU A 1 87 ? -7.237 -2.039 9.459 1.00 90.12 87 LEU A N 1
ATOM 656 C CA . LEU A 1 87 ? -8.635 -1.899 9.870 1.00 90.12 87 LEU A CA 1
ATOM 657 C C . LEU A 1 87 ? -9.150 -3.111 10.670 1.00 90.12 87 LEU A C 1
ATOM 659 O O . LEU A 1 87 ? -9.956 -2.949 11.586 1.00 90.12 87 LEU A O 1
ATOM 663 N N . MET A 1 88 ? -8.712 -4.328 10.337 1.00 91.94 88 MET A N 1
ATOM 664 C CA . MET A 1 88 ? -9.075 -5.529 11.095 1.00 91.94 88 MET A CA 1
ATOM 665 C C . MET A 1 88 ? -8.452 -5.521 12.497 1.00 91.94 88 MET A C 1
ATOM 667 O O . MET A 1 88 ? -9.146 -5.801 13.477 1.00 91.94 88 MET A O 1
ATOM 671 N N . GLN A 1 89 ? -7.159 -5.203 12.602 1.00 89.94 89 GLN A N 1
ATOM 672 C CA . GLN A 1 89 ? -6.448 -5.112 13.882 1.00 89.94 89 GLN A CA 1
ATOM 673 C C . GLN A 1 89 ? -7.012 -3.992 14.756 1.00 89.94 89 GLN A C 1
ATOM 675 O O . GLN A 1 89 ? -7.231 -4.186 15.956 1.00 89.94 89 GLN A O 1
ATOM 680 N N . ASP A 1 90 ? -7.329 -2.864 14.130 1.00 90.31 90 ASP A N 1
ATOM 681 C CA . ASP A 1 90 ? -8.057 -1.760 14.720 1.00 90.31 90 ASP A CA 1
ATOM 682 C C . ASP A 1 90 ? -9.379 -2.271 15.293 1.00 90.31 90 ASP A C 1
ATOM 684 O O . ASP A 1 90 ? -9.556 -2.258 16.509 1.00 90.31 90 ASP A O 1
ATOM 688 N N . PHE A 1 91 ? -10.286 -2.823 14.483 1.00 88.62 91 PHE A N 1
ATOM 689 C CA . PHE A 1 91 ? -11.585 -3.283 14.987 1.00 88.62 91 PHE A CA 1
ATOM 690 C C . PHE A 1 91 ? -11.482 -4.335 16.092 1.00 88.62 91 PHE A C 1
ATOM 692 O O . PHE A 1 91 ? -12.273 -4.295 17.037 1.00 88.62 91 PHE A O 1
ATOM 699 N N . LYS A 1 92 ? -10.498 -5.236 16.023 1.00 86.88 92 LYS A N 1
ATOM 700 C CA . LYS A 1 92 ? -10.213 -6.194 17.097 1.00 86.88 92 LYS A CA 1
ATOM 701 C C . LYS A 1 92 ? -9.840 -5.473 18.396 1.00 86.88 92 LYS A C 1
ATOM 703 O O . LYS A 1 92 ? -10.393 -5.778 19.451 1.00 86.88 92 LYS A O 1
ATOM 708 N N . THR A 1 93 ? -8.957 -4.483 18.317 1.00 88.62 93 THR A N 1
ATOM 709 C CA . THR A 1 93 ? -8.546 -3.652 19.459 1.00 88.62 93 THR A CA 1
ATOM 710 C C . THR A 1 93 ? -9.705 -2.804 19.986 1.00 88.62 93 THR A C 1
ATOM 712 O O . THR A 1 93 ? -9.916 -2.718 21.197 1.00 88.62 93 THR A O 1
ATOM 715 N N . GLY A 1 94 ? -10.507 -2.219 19.096 1.00 86.62 94 GLY A N 1
ATOM 716 C CA . GLY A 1 94 ? -11.701 -1.450 19.437 1.00 86.62 94 GLY A CA 1
ATOM 717 C C . GLY A 1 94 ? -12.739 -2.296 20.173 1.00 86.62 94 GLY A C 1
ATOM 718 O O . GLY A 1 94 ? -13.275 -1.867 21.189 1.00 86.62 94 GLY A O 1
ATOM 719 N N . TYR A 1 95 ? -12.953 -3.536 19.729 1.00 86.50 95 TYR A N 1
ATOM 720 C CA . TYR A 1 95 ? -13.822 -4.491 20.415 1.00 86.50 95 TYR A CA 1
ATOM 721 C C . TYR A 1 95 ? -13.318 -4.820 21.830 1.00 86.50 95 TYR A C 1
ATOM 723 O O . TYR A 1 95 ? -14.096 -4.778 22.781 1.00 86.50 95 TYR A O 1
ATOM 731 N N . LEU A 1 96 ? -12.014 -5.077 21.992 1.00 89.69 96 LEU A N 1
ATOM 732 C CA . LEU A 1 96 ? -11.406 -5.371 23.299 1.00 89.69 96 LEU A CA 1
ATOM 733 C C . LEU A 1 96 ? -11.444 -4.180 24.269 1.00 89.69 96 LEU A C 1
ATOM 735 O O . LEU A 1 96 ? -11.547 -4.372 25.477 1.00 89.69 96 LEU A O 1
ATOM 739 N N . THR A 1 97 ? -11.382 -2.955 23.749 1.00 90.69 97 THR A N 1
ATOM 740 C CA . THR A 1 97 ? -11.429 -1.710 24.537 1.00 90.69 97 THR A CA 1
ATOM 741 C C . THR A 1 97 ? -12.845 -1.155 24.708 1.00 90.69 97 THR A C 1
ATOM 743 O O . THR A 1 97 ? -13.007 -0.070 25.264 1.00 90.69 97 THR A O 1
ATOM 746 N N . LEU A 1 98 ? -13.873 -1.885 24.246 1.00 89.19 98 LEU A N 1
ATOM 747 C CA . LEU A 1 98 ? -15.282 -1.459 24.236 1.00 89.19 98 LEU A CA 1
ATOM 748 C C . LEU A 1 98 ? -15.515 -0.134 23.481 1.00 89.19 98 LEU A C 1
ATOM 750 O O . LEU A 1 98 ? -16.513 0.559 23.695 1.00 89.19 98 LEU A O 1
ATOM 754 N N . ALA A 1 99 ? -14.606 0.223 22.573 1.00 87.00 99 ALA A N 1
ATOM 755 C CA . ALA A 1 99 ? -14.735 1.388 21.720 1.00 87.00 99 ALA A CA 1
ATOM 756 C C . ALA A 1 99 ? -15.801 1.149 20.641 1.00 87.00 99 ALA A C 1
ATOM 758 O O . ALA A 1 99 ? -15.963 0.049 20.109 1.00 87.00 99 ALA A O 1
ATOM 759 N N . SER A 1 100 ? -16.539 2.201 20.279 1.00 89.00 100 SER A N 1
ATOM 760 C CA . SER A 1 100 ? -17.580 2.062 19.259 1.00 89.00 100 SER A CA 1
ATOM 761 C C . SER A 1 100 ? -16.966 1.820 17.861 1.00 89.00 100 SER A C 1
ATOM 763 O O . SER A 1 100 ? -16.122 2.610 17.421 1.00 89.00 100 SER A O 1
ATOM 765 N N . PRO A 1 101 ? -17.426 0.806 17.098 1.00 81.88 101 PRO A N 1
ATOM 766 C CA . PRO A 1 101 ? -16.898 0.506 15.759 1.00 81.88 101 PRO A CA 1
ATOM 767 C C . PRO A 1 101 ? -17.035 1.676 14.778 1.00 81.88 101 PRO A C 1
ATOM 769 O O . PRO A 1 101 ? -16.202 1.880 13.898 1.00 81.88 101 PRO A O 1
ATOM 772 N N . ARG A 1 102 ? -18.086 2.488 14.954 1.00 85.69 102 ARG A N 1
ATOM 773 C CA . ARG A 1 102 ? -18.322 3.686 14.140 1.00 85.69 102 ARG A CA 1
ATOM 774 C C . ARG A 1 102 ? -17.240 4.735 14.364 1.00 85.69 102 ARG A C 1
ATOM 776 O O . ARG A 1 102 ? -16.703 5.249 13.390 1.00 85.69 102 ARG A O 1
ATOM 783 N N . SER A 1 103 ? -16.896 5.025 15.621 1.00 86.81 103 SER A N 1
ATOM 784 C CA . SER A 1 103 ? -15.836 5.990 15.931 1.00 86.81 103 SER A CA 1
ATOM 785 C C . SER A 1 103 ? -14.499 5.550 15.347 1.00 86.81 103 SER A C 1
ATOM 787 O O . SER A 1 103 ? -13.766 6.381 14.824 1.00 86.81 103 SER A O 1
ATOM 789 N N . MET A 1 104 ? -14.205 4.251 15.387 1.00 88.56 104 MET A N 1
ATOM 790 C CA . MET A 1 104 ? -12.966 3.709 14.842 1.00 88.56 104 MET A CA 1
ATOM 791 C C . MET A 1 104 ? -12.870 3.868 13.323 1.00 88.56 104 MET A C 1
ATOM 793 O O . MET A 1 104 ? -11.859 4.348 12.815 1.00 88.56 104 MET A O 1
ATOM 797 N N . PHE A 1 105 ? -13.951 3.562 12.601 1.00 87.31 105 PHE A N 1
ATOM 798 C CA . PHE A 1 105 ? -14.006 3.770 11.155 1.00 87.31 105 PHE A CA 1
ATOM 799 C C . PHE A 1 105 ? -13.795 5.244 10.770 1.00 87.31 105 PHE A C 1
ATOM 801 O O . PHE A 1 105 ? -13.043 5.541 9.841 1.00 87.31 105 PHE A O 1
ATOM 808 N N . PHE A 1 106 ? -14.411 6.179 11.503 1.00 90.06 106 PHE A N 1
ATOM 809 C CA . PHE A 1 106 ? -14.215 7.611 11.260 1.00 90.06 106 PHE A CA 1
ATOM 810 C C . PHE A 1 106 ? -12.782 8.065 11.546 1.00 90.06 106 PHE A C 1
ATOM 812 O O . PHE A 1 106 ? -12.221 8.810 10.741 1.00 90.06 106 PHE A O 1
ATOM 819 N N . SER A 1 107 ? -12.167 7.592 12.633 1.00 89.50 107 SER A N 1
ATOM 820 C CA . SER A 1 107 ? -10.757 7.868 12.929 1.00 89.50 107 SER A CA 1
ATOM 821 C C . SER A 1 107 ? -9.841 7.374 11.812 1.00 89.50 107 SER A C 1
ATOM 823 O O . SER A 1 107 ? -8.959 8.117 11.388 1.00 89.50 107 SER A O 1
ATOM 825 N N . GLN A 1 108 ? -10.090 6.177 11.271 1.00 89.00 108 GLN A N 1
ATOM 826 C CA . GLN A 1 108 ? -9.288 5.627 10.179 1.00 89.00 108 GLN A CA 1
ATOM 827 C C . GLN A 1 108 ? -9.448 6.424 8.886 1.00 89.00 108 GLN A C 1
ATOM 829 O O . GLN A 1 108 ? -8.466 6.693 8.193 1.00 89.00 108 GLN A O 1
ATOM 834 N N . LEU A 1 109 ? -10.672 6.853 8.570 1.00 89.69 109 LEU A N 1
ATOM 835 C CA . LEU A 1 109 ? -10.937 7.677 7.394 1.00 89.69 109 LEU A CA 1
ATOM 836 C C . LEU A 1 109 ? -10.229 9.036 7.493 1.00 89.69 109 LEU A C 1
ATOM 838 O O . LEU A 1 109 ? -9.583 9.464 6.537 1.00 89.69 109 LEU A O 1
ATOM 842 N N . LEU A 1 110 ? -10.312 9.689 8.656 1.00 91.31 110 LEU A N 1
ATOM 843 C CA . LEU A 1 110 ? -9.642 10.965 8.915 1.00 91.31 110 LEU A CA 1
ATOM 844 C C . LEU A 1 110 ? -8.117 10.813 8.918 1.00 91.31 110 LEU A C 1
ATOM 846 O O . LEU A 1 110 ? -7.427 11.603 8.275 1.00 91.31 110 LEU A O 1
ATOM 850 N N . GLY A 1 111 ? -7.595 9.778 9.577 1.00 90.19 111 GLY A N 1
ATOM 851 C CA . GLY A 1 111 ? -6.168 9.461 9.597 1.00 90.19 111 GLY A CA 1
ATOM 852 C C . GLY A 1 111 ? -5.625 9.190 8.195 1.00 90.19 111 GLY A C 1
ATOM 853 O O . GLY A 1 111 ? -4.605 9.756 7.807 1.00 90.19 111 GLY A O 1
ATOM 854 N N . THR A 1 112 ? -6.358 8.418 7.389 1.00 88.38 112 THR A N 1
ATOM 855 C CA . THR A 1 112 ? -6.004 8.148 5.988 1.00 88.38 112 THR A CA 1
ATOM 856 C C . THR A 1 112 ? -6.039 9.425 5.151 1.00 88.38 112 THR A C 1
ATOM 858 O O . THR A 1 112 ? -5.119 9.669 4.371 1.00 88.38 112 THR A O 1
ATOM 861 N N . ALA A 1 113 ? -7.063 10.271 5.316 1.00 88.69 113 ALA A N 1
ATOM 862 C CA . ALA A 1 113 ? -7.176 11.534 4.587 1.00 88.69 113 ALA A CA 1
ATOM 863 C C . ALA A 1 113 ? -6.015 12.490 4.905 1.00 88.69 113 ALA A C 1
ATOM 865 O O . ALA A 1 113 ? -5.405 13.042 3.987 1.00 88.69 113 ALA A O 1
ATOM 866 N N . LEU A 1 114 ? -5.665 12.638 6.187 1.00 90.75 114 LEU A N 1
ATOM 867 C CA . LEU A 1 114 ? -4.515 13.433 6.621 1.00 90.75 114 LEU A CA 1
ATOM 868 C C . LEU A 1 114 ? -3.198 12.831 6.118 1.00 90.75 114 LEU A C 1
ATOM 870 O O . LEU A 1 114 ? -2.364 13.555 5.575 1.00 90.75 114 LEU A O 1
ATOM 874 N N . GLY A 1 115 ? -3.035 11.510 6.218 1.00 86.44 115 GLY A N 1
ATOM 875 C CA . GLY A 1 115 ? -1.867 10.794 5.705 1.00 86.44 115 GLY A CA 1
ATOM 876 C C . GLY A 1 115 ? -1.660 11.008 4.205 1.00 86.44 115 GLY A C 1
ATOM 877 O O . GLY A 1 115 ? -0.552 11.318 3.775 1.00 86.44 115 GLY A O 1
ATOM 878 N N . CYS A 1 116 ? -2.732 10.974 3.407 1.00 84.19 116 CYS A N 1
ATOM 879 C CA . CYS A 1 116 ? -2.660 11.228 1.964 1.00 84.19 116 CYS A CA 1
ATOM 880 C C . CYS A 1 116 ? -2.108 12.621 1.609 1.00 84.19 116 CYS A C 1
ATOM 882 O O . CYS A 1 116 ? -1.563 12.787 0.520 1.00 84.19 116 CYS A O 1
ATOM 884 N N . VAL A 1 117 ? -2.240 13.614 2.498 1.00 86.12 117 VAL A N 1
ATOM 885 C CA . VAL A 1 117 ? -1.718 14.977 2.296 1.00 86.12 117 VAL A CA 1
ATOM 886 C C . VAL A 1 117 ? -0.323 15.131 2.903 1.00 86.12 117 VAL A C 1
ATOM 888 O O . VAL A 1 117 ? 0.579 15.659 2.255 1.00 86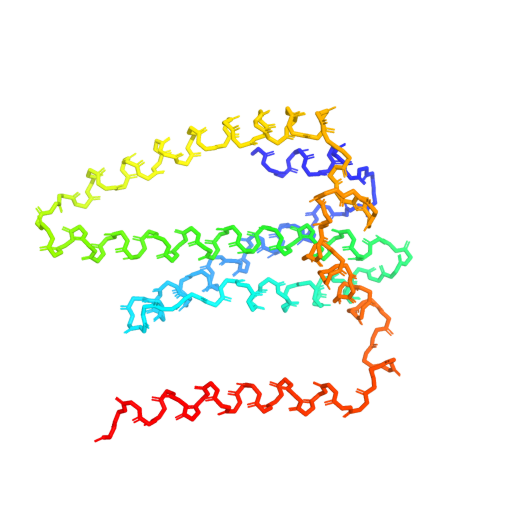.12 117 VAL A O 1
ATOM 891 N N . ILE A 1 118 ? -0.121 14.649 4.131 1.00 87.44 118 ILE A N 1
ATOM 892 C CA . ILE A 1 118 ? 1.131 14.829 4.878 1.00 87.44 118 ILE A CA 1
ATOM 893 C C . ILE A 1 118 ? 2.259 13.978 4.278 1.00 87.44 118 ILE A C 1
ATOM 895 O O . ILE A 1 118 ? 3.370 14.480 4.104 1.00 87.44 118 ILE A O 1
ATOM 899 N N . SER A 1 119 ? 1.993 12.720 3.908 1.00 83.38 119 SER A N 1
ATOM 900 C CA . SER A 1 119 ? 3.011 11.809 3.365 1.00 83.38 119 SER A CA 1
ATOM 901 C C . SER A 1 119 ? 3.745 12.356 2.129 1.00 83.38 119 SER A C 1
ATOM 903 O O . SER A 1 119 ? 4.978 12.367 2.154 1.00 83.38 119 SER A O 1
ATOM 905 N N . PRO A 1 120 ? 3.078 12.848 1.062 1.00 80.38 120 PRO A N 1
ATOM 906 C CA . PRO A 1 120 ? 3.787 13.404 -0.092 1.00 80.38 120 PRO A CA 1
ATOM 907 C C . PRO A 1 120 ? 4.521 14.716 0.222 1.00 80.38 120 PRO A C 1
ATOM 909 O O . PRO A 1 120 ? 5.571 14.967 -0.368 1.00 80.38 120 PRO A O 1
ATOM 912 N N . LEU A 1 121 ? 4.023 15.535 1.158 1.00 81.94 121 LEU A N 1
ATOM 913 C CA . LEU A 1 121 ? 4.697 16.770 1.580 1.00 81.94 121 LEU A CA 1
ATOM 914 C C . LEU A 1 121 ? 6.023 16.471 2.289 1.00 81.94 121 LEU A C 1
ATOM 916 O O . LEU A 1 121 ? 7.058 17.033 1.927 1.00 81.94 121 LEU A O 1
ATOM 920 N N . VAL A 1 122 ? 6.005 15.545 3.252 1.00 84.50 122 VAL A N 1
ATOM 921 C CA . VAL A 1 122 ? 7.209 15.113 3.976 1.00 84.50 122 VAL A CA 1
ATOM 922 C C . VAL A 1 122 ? 8.187 14.423 3.027 1.00 84.50 122 VAL A C 1
ATOM 924 O O . VAL A 1 122 ? 9.376 14.738 3.045 1.00 84.50 122 VAL A O 1
ATOM 927 N N . PHE A 1 123 ? 7.698 13.545 2.145 1.00 81.56 123 PHE A N 1
ATOM 928 C CA . PHE A 1 123 ? 8.536 12.905 1.130 1.00 81.56 123 PHE A CA 1
ATOM 929 C C . PHE A 1 123 ? 9.199 13.934 0.203 1.00 81.56 123 PHE A C 1
ATOM 931 O O . PHE A 1 123 ? 10.400 13.857 -0.042 1.00 81.56 123 PHE A O 1
ATOM 938 N N . GLY A 1 124 ? 8.448 14.933 -0.271 1.00 78.88 124 GLY A N 1
ATOM 939 C CA . GLY A 1 124 ? 8.976 15.999 -1.123 1.00 78.88 124 GLY A CA 1
ATOM 940 C C . GLY A 1 124 ? 10.040 16.852 -0.429 1.00 78.88 124 GLY A C 1
ATOM 941 O O . GLY A 1 124 ? 11.029 17.227 -1.060 1.00 78.88 124 GLY A O 1
ATOM 942 N N . PHE A 1 125 ? 9.872 17.123 0.867 1.00 84.81 125 PHE A N 1
ATOM 943 C CA . PHE A 1 125 ? 10.881 17.804 1.677 1.00 84.81 125 PHE A CA 1
ATOM 944 C C . PHE A 1 125 ? 12.162 16.967 1.806 1.00 84.81 125 PHE A C 1
ATOM 946 O O . PHE A 1 125 ? 13.249 17.456 1.499 1.00 84.81 125 PHE A O 1
ATOM 953 N N . PHE A 1 126 ? 12.036 15.687 2.170 1.00 81.00 126 PHE A N 1
ATOM 954 C CA . PHE A 1 126 ? 13.173 14.767 2.290 1.00 81.00 126 PHE A CA 1
ATOM 955 C C . PHE A 1 126 ? 13.926 14.583 0.973 1.00 81.00 126 PHE A C 1
ATOM 957 O O . PHE A 1 126 ? 15.152 14.624 0.965 1.00 81.00 126 PHE A O 1
ATOM 964 N N . ASN A 1 127 ? 13.205 14.440 -0.139 1.00 76.25 127 ASN A N 1
ATOM 965 C CA . ASN A 1 127 ? 13.795 14.256 -1.462 1.00 76.25 127 ASN A CA 1
ATOM 966 C C . ASN A 1 127 ? 14.542 15.505 -1.970 1.00 76.25 127 ASN A C 1
ATOM 968 O O . ASN A 1 127 ? 15.384 15.399 -2.855 1.00 76.25 127 ASN A O 1
ATOM 972 N N . LYS A 1 128 ? 14.236 16.696 -1.432 1.00 77.88 128 LYS A N 1
ATOM 973 C CA . LYS A 1 128 ? 15.000 17.929 -1.694 1.00 77.88 128 LYS A CA 1
ATOM 974 C C . LYS A 1 128 ? 16.195 18.096 -0.756 1.00 77.88 128 LYS A C 1
ATOM 976 O O . LYS A 1 128 ? 17.202 18.658 -1.172 1.00 77.88 128 LYS A O 1
ATOM 981 N N . ALA A 1 129 ? 16.068 17.662 0.497 1.00 78.19 129 ALA A N 1
ATOM 982 C CA . ALA A 1 129 ? 17.106 17.809 1.516 1.00 78.19 129 ALA A CA 1
ATOM 983 C C . ALA A 1 129 ? 18.218 16.751 1.404 1.00 78.19 129 ALA A C 1
ATOM 985 O O . ALA A 1 129 ? 19.365 17.026 1.750 1.00 78.19 129 ALA A O 1
ATOM 986 N N . TYR A 1 130 ? 17.891 15.556 0.910 1.00 74.75 130 TYR A N 1
ATOM 987 C CA . TYR A 1 130 ? 18.812 14.432 0.778 1.00 74.75 130 TYR A CA 1
ATOM 988 C C . TYR A 1 130 ? 18.657 13.760 -0.588 1.00 74.75 130 TYR A C 1
ATOM 990 O O . TYR A 1 130 ? 17.551 13.658 -1.115 1.00 74.75 130 TYR A O 1
ATOM 998 N N . SER A 1 131 ? 19.754 13.220 -1.127 1.00 70.62 131 SER A N 1
ATOM 999 C CA . SER A 1 131 ? 19.724 12.347 -2.310 1.00 70.62 131 SER A CA 1
ATOM 1000 C C . SER A 1 131 ? 19.166 10.968 -1.941 1.00 70.62 131 SER A C 1
ATOM 1002 O O . SER A 1 131 ? 19.909 9.995 -1.779 1.00 70.62 131 SER A O 1
ATOM 1004 N N . VAL A 1 132 ? 17.850 10.894 -1.741 1.00 65.94 132 VAL A N 1
ATOM 1005 C CA . VAL A 1 132 ? 17.134 9.659 -1.397 1.00 65.94 132 VAL A CA 1
ATOM 1006 C C . VAL A 1 132 ? 17.249 8.667 -2.558 1.00 65.94 132 VAL A C 1
ATOM 1008 O O . VAL A 1 132 ? 16.834 8.957 -3.678 1.00 65.94 132 VAL A O 1
ATOM 1011 N N . GLY A 1 133 ? 17.798 7.479 -2.289 1.00 60.03 133 GLY A N 1
ATOM 1012 C CA . GLY A 1 133 ? 17.932 6.407 -3.281 1.00 60.03 133 GLY A CA 1
ATOM 1013 C C . GLY A 1 133 ? 19.267 6.341 -4.028 1.00 60.03 133 GLY A C 1
ATOM 1014 O O . GLY A 1 133 ? 19.458 5.394 -4.790 1.00 60.03 133 GLY A O 1
ATOM 1015 N N . ASP A 1 134 ? 20.199 7.266 -3.787 1.00 68.06 134 ASP A N 1
ATOM 1016 C CA . ASP A 1 134 ? 21.586 7.121 -4.243 1.00 68.06 134 ASP A CA 1
ATOM 1017 C C . ASP A 1 134 ? 22.294 6.032 -3.402 1.00 68.06 134 ASP A C 1
ATOM 1019 O O . ASP A 1 134 ? 22.255 6.106 -2.170 1.00 68.06 134 ASP A O 1
ATOM 1023 N N . PRO A 1 135 ? 22.926 5.010 -4.019 1.00 61.72 135 PRO A N 1
ATOM 1024 C CA . PRO A 1 135 ? 23.662 3.968 -3.299 1.00 61.72 135 PRO A CA 1
ATOM 1025 C C . PRO A 1 135 ? 24.762 4.497 -2.368 1.00 61.72 135 PRO A C 1
ATOM 1027 O O . PRO A 1 135 ? 25.122 3.802 -1.421 1.00 61.72 135 PRO A O 1
ATOM 1030 N N . ASN A 1 136 ? 25.286 5.699 -2.639 1.00 61.94 136 ASN A N 1
ATOM 1031 C CA . ASN A 1 136 ? 26.372 6.321 -1.882 1.00 61.94 136 ASN A CA 1
ATOM 1032 C C . ASN A 1 136 ? 25.902 7.418 -0.907 1.00 61.94 136 ASN A C 1
ATOM 1034 O O . ASN A 1 136 ? 26.740 8.040 -0.253 1.00 61.94 136 ASN A O 1
ATOM 1038 N N . SER A 1 137 ? 24.595 7.695 -0.802 1.00 66.81 137 SER A N 1
ATOM 1039 C CA . SER A 1 137 ? 24.082 8.648 0.191 1.00 66.81 137 SER A CA 1
ATOM 1040 C C . SER A 1 137 ? 23.806 7.975 1.535 1.00 66.81 137 SER A C 1
ATOM 1042 O O . SER A 1 137 ? 23.749 6.752 1.647 1.00 66.81 137 SER A O 1
ATOM 1044 N N . SER A 1 138 ? 23.574 8.777 2.578 1.00 66.06 138 SER A N 1
ATOM 1045 C CA . SER A 1 138 ? 23.148 8.272 3.892 1.00 66.06 138 SER A CA 1
ATOM 1046 C C . SER A 1 138 ? 21.765 7.603 3.884 1.00 66.06 138 SER A C 1
ATOM 1048 O O . SER A 1 138 ? 21.389 6.998 4.885 1.00 66.06 138 SER A O 1
ATOM 1050 N N . TYR A 1 139 ? 21.011 7.692 2.779 1.00 63.25 139 TYR A N 1
ATOM 1051 C CA . TYR A 1 139 ? 19.663 7.136 2.639 1.00 63.25 139 TYR A CA 1
ATOM 1052 C C . TYR A 1 139 ? 19.542 6.260 1.379 1.00 63.25 139 TYR A C 1
ATOM 1054 O O . TYR A 1 139 ? 18.801 6.605 0.445 1.00 63.25 139 TYR A O 1
ATOM 1062 N N . PRO A 1 140 ? 20.248 5.112 1.335 1.00 63.06 140 PRO A N 1
ATOM 1063 C CA . PRO A 1 140 ? 20.074 4.147 0.262 1.00 63.06 140 PRO A CA 1
ATOM 1064 C C . PRO A 1 140 ? 18.655 3.567 0.332 1.00 63.06 140 PRO A C 1
ATOM 1066 O O . PRO A 1 140 ? 18.111 3.351 1.415 1.00 63.06 140 PRO A O 1
ATOM 1069 N N . ALA A 1 141 ? 18.044 3.292 -0.823 1.00 70.25 141 ALA A N 1
ATOM 1070 C CA . ALA A 1 141 ? 16.695 2.723 -0.922 1.00 70.25 141 ALA A CA 1
ATOM 1071 C C . ALA A 1 141 ? 16.750 1.227 -1.312 1.00 70.25 141 ALA A C 1
ATOM 1073 O O . ALA A 1 141 ? 16.413 0.865 -2.446 1.00 70.25 141 ALA A O 1
ATOM 1074 N N . PRO A 1 142 ? 17.185 0.324 -0.406 1.00 70.38 142 PRO A N 1
ATOM 1075 C CA . PRO A 1 142 ? 17.428 -1.083 -0.728 1.00 70.38 142 PRO A CA 1
ATOM 1076 C C . PRO A 1 142 ? 16.149 -1.822 -1.126 1.00 70.38 142 PRO A C 1
ATOM 1078 O O . PRO A 1 142 ? 16.173 -2.660 -2.027 1.00 70.38 142 PRO A O 1
ATOM 1081 N N . PHE A 1 143 ? 15.008 -1.476 -0.520 1.00 70.12 143 PHE A N 1
ATOM 1082 C CA . PHE A 1 143 ? 13.720 -2.052 -0.899 1.00 70.12 143 PHE A CA 1
ATOM 1083 C C . PHE A 1 143 ? 13.351 -1.702 -2.341 1.00 70.12 143 PHE A C 1
ATOM 1085 O O . PHE A 1 143 ? 12.954 -2.583 -3.096 1.00 70.12 143 PHE A O 1
ATOM 1092 N N . THR A 1 144 ? 13.571 -0.465 -2.782 1.00 70.81 144 THR A N 1
ATOM 1093 C CA . THR A 1 144 ? 13.324 -0.075 -4.177 1.00 70.81 144 THR A CA 1
ATOM 1094 C C . THR A 1 144 ? 14.158 -0.914 -5.149 1.00 70.81 144 THR A C 1
ATOM 1096 O O . THR A 1 144 ? 13.636 -1.383 -6.162 1.00 70.81 144 THR A O 1
ATOM 1099 N N . MET A 1 145 ? 15.427 -1.184 -4.816 1.00 72.50 145 MET A N 1
ATOM 1100 C CA . MET A 1 145 ? 16.283 -2.076 -5.607 1.00 72.50 145 MET A CA 1
ATOM 1101 C C . MET A 1 145 ? 15.769 -3.521 -5.621 1.00 72.50 145 MET A C 1
ATOM 1103 O O . MET A 1 145 ? 15.699 -4.131 -6.689 1.00 72.50 145 MET A O 1
ATOM 1107 N N . MET A 1 146 ? 15.347 -4.056 -4.472 1.00 78.44 146 MET A N 1
ATOM 1108 C CA . MET A 1 146 ? 14.795 -5.411 -4.370 1.00 78.44 146 MET A CA 1
ATOM 1109 C C . MET A 1 146 ? 13.517 -5.572 -5.206 1.00 78.44 146 MET A C 1
ATOM 1111 O O . MET A 1 146 ? 13.409 -6.504 -6.002 1.00 78.44 146 MET A O 1
ATOM 1115 N N . PHE A 1 147 ? 12.560 -4.651 -5.071 1.00 75.31 147 PHE A N 1
ATOM 1116 C CA . PHE A 1 147 ? 11.288 -4.690 -5.798 1.00 75.31 147 PHE A CA 1
ATOM 1117 C C . PHE A 1 147 ? 11.492 -4.505 -7.308 1.00 75.31 147 PHE A C 1
ATOM 1119 O O . PHE A 1 147 ? 10.857 -5.199 -8.104 1.00 75.31 147 PHE A O 1
ATOM 1126 N N . ARG A 1 148 ? 12.439 -3.650 -7.720 1.00 75.75 148 ARG A N 1
ATOM 1127 C CA . ARG A 1 148 ? 12.858 -3.533 -9.124 1.00 75.75 148 ARG A CA 1
ATOM 1128 C C . ARG A 1 148 ? 13.481 -4.830 -9.647 1.00 75.75 148 ARG A C 1
ATOM 1130 O O . ARG A 1 148 ? 13.211 -5.206 -10.783 1.00 75.75 148 ARG A O 1
ATOM 1137 N N . GLY A 1 149 ? 14.280 -5.520 -8.834 1.00 79.19 149 GLY A N 1
ATOM 1138 C CA . GLY A 1 149 ? 14.840 -6.831 -9.174 1.00 79.19 149 GLY A CA 1
ATOM 1139 C C . GLY A 1 149 ? 13.759 -7.890 -9.400 1.00 79.19 149 GLY A C 1
ATOM 1140 O O . GLY A 1 149 ? 13.807 -8.615 -10.388 1.00 79.19 149 GLY A O 1
ATOM 1141 N N . ILE A 1 150 ? 12.734 -7.931 -8.544 1.00 78.25 150 ILE A N 1
ATOM 1142 C CA . ILE A 1 150 ? 11.579 -8.832 -8.709 1.00 78.25 150 ILE A CA 1
ATOM 1143 C C . ILE A 1 150 ? 10.799 -8.496 -9.984 1.00 78.25 150 ILE A C 1
ATOM 1145 O O . ILE A 1 150 ? 10.380 -9.395 -10.706 1.00 78.25 150 ILE A O 1
ATOM 1149 N N . ALA A 1 151 ? 10.638 -7.211 -10.293 1.00 80.62 151 ALA A N 1
ATOM 1150 C CA . ALA A 1 151 ? 9.978 -6.776 -11.516 1.00 80.62 151 ALA A CA 1
ATOM 1151 C C . ALA A 1 151 ? 10.758 -7.203 -12.766 1.00 80.62 151 ALA A C 1
ATOM 1153 O O . ALA A 1 151 ? 10.175 -7.786 -13.675 1.00 80.62 151 ALA A O 1
ATOM 1154 N N . LEU A 1 152 ? 12.082 -7.017 -12.777 1.00 80.50 152 LEU A N 1
ATOM 1155 C CA . LEU A 1 152 ? 12.960 -7.522 -13.840 1.00 80.50 152 LEU A CA 1
ATOM 1156 C C . LEU A 1 152 ? 12.836 -9.039 -14.016 1.00 80.50 152 LEU A C 1
ATOM 1158 O O . LEU A 1 152 ? 12.666 -9.503 -15.138 1.00 80.50 152 LEU A O 1
ATOM 1162 N N . LEU A 1 153 ? 12.839 -9.799 -12.917 1.00 82.62 153 LEU A N 1
ATOM 1163 C CA . LEU A 1 153 ? 12.625 -11.249 -12.949 1.00 82.62 153 LEU A CA 1
ATOM 1164 C C . LEU A 1 153 ? 11.261 -11.633 -13.532 1.00 82.62 153 LEU A C 1
ATOM 1166 O O . LEU A 1 153 ? 11.171 -12.585 -14.302 1.00 82.62 153 LEU A O 1
ATOM 1170 N N . GLY A 1 154 ? 10.205 -10.898 -13.179 1.00 79.06 154 GLY A N 1
ATOM 1171 C CA . GLY A 1 154 ? 8.869 -11.122 -13.726 1.00 79.06 154 GLY A CA 1
ATOM 1172 C C . GLY A 1 154 ? 8.827 -10.908 -15.236 1.00 79.06 154 GLY A C 1
ATOM 1173 O O . GLY A 1 154 ? 8.210 -11.690 -15.949 1.00 79.06 154 GLY A O 1
ATOM 1174 N N . VAL A 1 155 ? 9.527 -9.887 -15.733 1.00 81.69 155 VAL A N 1
ATOM 1175 C CA . VAL A 1 155 ? 9.572 -9.594 -17.165 1.00 81.69 155 VAL A CA 1
ATOM 1176 C C . VAL A 1 155 ? 10.452 -10.573 -17.956 1.00 81.69 155 VAL A C 1
ATOM 1178 O O . VAL A 1 155 ? 10.055 -11.021 -19.028 1.00 81.69 155 VAL A O 1
ATOM 1181 N N . GLU A 1 156 ? 11.655 -10.881 -17.467 1.00 76.50 156 GLU A N 1
ATOM 1182 C CA . GLU A 1 156 ? 12.621 -11.740 -18.174 1.00 76.50 156 GLU A CA 1
ATOM 1183 C C . GLU A 1 156 ? 12.283 -13.241 -18.066 1.00 76.50 156 GLU A C 1
ATOM 1185 O O . GLU A 1 156 ? 12.819 -14.059 -18.816 1.00 76.50 156 GLU A O 1
ATOM 1190 N N . GLY A 1 157 ? 11.376 -13.608 -17.156 1.00 64.69 157 GLY A N 1
ATOM 1191 C CA . GLY A 1 157 ? 10.948 -14.981 -16.908 1.00 64.69 157 GLY A CA 1
ATOM 1192 C C . GLY A 1 157 ? 11.920 -15.782 -16.031 1.00 64.69 157 GLY A C 1
ATOM 1193 O O . GLY A 1 157 ? 13.090 -15.443 -15.846 1.00 64.69 157 GLY A O 1
ATOM 1194 N N . PHE A 1 158 ? 11.437 -16.908 -15.491 1.00 61.44 158 PHE A N 1
ATOM 1195 C CA . PHE A 1 158 ? 12.191 -17.784 -14.574 1.00 61.44 158 PHE A CA 1
ATOM 1196 C C . PHE A 1 158 ? 13.473 -18.393 -15.174 1.00 61.44 158 PHE A C 1
ATOM 1198 O O . PHE A 1 158 ? 14.283 -18.964 -14.445 1.00 61.44 158 PHE A O 1
ATOM 1205 N N . SER A 1 159 ? 13.695 -18.243 -16.481 1.00 53.97 159 SER A N 1
ATOM 1206 C CA . SER A 1 159 ? 14.855 -18.758 -17.216 1.00 53.97 159 SER A CA 1
ATOM 1207 C C . SER A 1 159 ? 16.201 -18.187 -16.748 1.00 53.97 159 SER A C 1
ATOM 1209 O O . SER A 1 159 ? 17.238 -18.792 -17.012 1.00 53.97 159 SER A O 1
ATOM 1211 N N . ARG A 1 160 ? 16.210 -17.052 -16.030 1.00 50.47 160 ARG A N 1
ATOM 1212 C CA . ARG A 1 160 ? 17.425 -16.416 -15.480 1.00 50.47 160 ARG A CA 1
ATOM 1213 C C . ARG A 1 160 ? 17.630 -16.623 -13.976 1.00 50.47 160 ARG A C 1
ATOM 1215 O O . ARG A 1 160 ? 18.567 -16.070 -13.404 1.00 50.47 160 ARG A O 1
ATOM 1222 N N . TYR A 1 161 ? 16.779 -17.414 -13.323 1.00 45.22 161 TYR A N 1
ATOM 1223 C CA . TYR A 1 161 ? 16.866 -17.636 -11.882 1.00 45.22 161 TYR A CA 1
ATOM 1224 C C . TYR A 1 161 ? 18.000 -18.626 -11.547 1.00 45.22 161 TYR A C 1
ATOM 1226 O O . TYR A 1 161 ? 17.992 -19.752 -12.057 1.00 45.22 161 TYR A O 1
ATOM 1234 N N . PRO A 1 162 ? 18.976 -18.283 -10.681 1.00 44.31 162 PRO A N 1
ATOM 1235 C CA . PRO A 1 162 ? 19.894 -19.286 -10.161 1.00 44.31 162 PRO A CA 1
ATOM 1236 C C . PRO A 1 162 ? 19.066 -20.297 -9.357 1.00 44.31 162 PRO A C 1
ATOM 1238 O O . PRO A 1 162 ? 18.346 -19.924 -8.431 1.00 44.31 162 PRO A O 1
ATOM 1241 N N . ARG A 1 163 ? 19.173 -21.584 -9.714 1.00 47.03 163 ARG A N 1
ATOM 1242 C CA . ARG A 1 163 ? 18.429 -22.753 -9.176 1.00 47.03 163 ARG A CA 1
ATOM 1243 C C . ARG A 1 163 ? 18.353 -22.878 -7.638 1.00 47.03 163 ARG A C 1
ATOM 1245 O O . ARG A 1 163 ? 17.659 -23.751 -7.131 1.00 47.03 163 ARG A O 1
ATOM 1252 N N . ILE A 1 164 ? 19.062 -22.030 -6.900 1.00 50.44 164 ILE A N 1
ATOM 1253 C CA . ILE A 1 164 ? 19.121 -21.973 -5.436 1.00 50.44 164 ILE A CA 1
ATOM 1254 C C . ILE A 1 164 ? 17.911 -21.227 -4.846 1.00 50.44 164 ILE A C 1
ATOM 1256 O O . ILE A 1 164 ? 17.434 -21.581 -3.771 1.00 50.44 164 ILE A O 1
ATOM 1260 N N . ALA A 1 165 ? 17.360 -20.233 -5.544 1.00 54.28 165 ALA A N 1
ATOM 1261 C CA . ALA A 1 165 ? 16.346 -19.362 -4.955 1.00 54.28 165 ALA A CA 1
ATOM 1262 C C . ALA A 1 165 ? 14.908 -19.932 -5.026 1.00 54.28 165 ALA A C 1
ATOM 1264 O O . ALA A 1 165 ? 14.070 -19.578 -4.198 1.00 54.28 165 ALA A O 1
ATOM 1265 N N . SER A 1 166 ? 14.631 -20.889 -5.925 1.00 46.44 166 SER A N 1
ATOM 1266 C CA . SER A 1 166 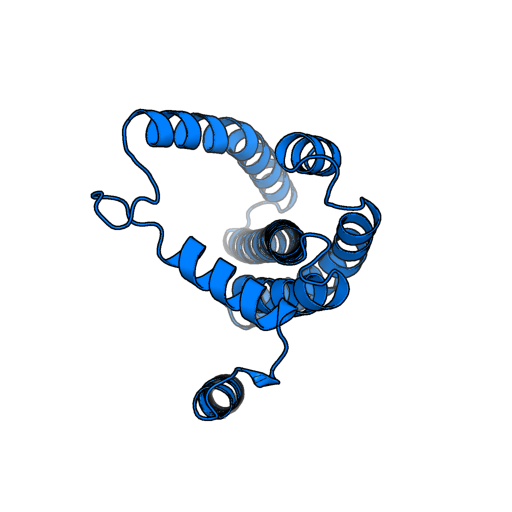? 13.347 -21.614 -5.945 1.00 46.44 166 SER A CA 1
ATOM 1267 C C . SER A 1 166 ? 13.197 -22.545 -4.741 1.00 46.44 166 SER A C 1
ATOM 1269 O O . SER A 1 166 ? 12.091 -22.703 -4.230 1.00 46.44 166 SER A O 1
ATOM 1271 N N . ARG A 1 167 ? 14.310 -23.109 -4.248 1.00 42.31 167 ARG A N 1
ATOM 1272 C CA . ARG A 1 167 ? 14.335 -23.883 -3.001 1.00 42.31 167 ARG A CA 1
ATOM 1273 C C . ARG A 1 167 ? 14.074 -22.986 -1.798 1.00 42.31 167 ARG A C 1
ATOM 1275 O O . ARG A 1 167 ? 13.198 -23.302 -1.020 1.00 42.31 167 ARG A O 1
ATOM 1282 N N . LEU A 1 168 ? 14.693 -21.807 -1.726 1.00 50.94 168 LEU A N 1
ATOM 1283 C CA . LEU A 1 168 ? 14.480 -20.865 -0.618 1.00 50.94 168 LEU A CA 1
ATOM 1284 C C . LEU A 1 168 ? 13.042 -20.335 -0.503 1.00 50.94 168 LEU A C 1
ATOM 1286 O O . LEU A 1 168 ? 12.560 -20.146 0.608 1.00 50.94 168 LEU A O 1
ATOM 1290 N N . GLN A 1 169 ? 12.337 -20.104 -1.615 1.00 51.91 169 GLN A N 1
ATOM 1291 C CA . GLN A 1 169 ? 10.929 -19.684 -1.566 1.00 51.91 169 GLN A CA 1
ATOM 1292 C C . GLN A 1 169 ? 9.971 -20.832 -1.248 1.00 51.91 169 GLN A C 1
ATOM 1294 O O . GLN A 1 169 ? 9.007 -20.609 -0.520 1.00 51.91 169 GLN A O 1
ATOM 1299 N N . LEU A 1 170 ? 10.241 -22.047 -1.735 1.00 49.22 170 LEU A N 1
ATOM 1300 C CA . LEU A 1 170 ? 9.479 -23.238 -1.348 1.00 49.22 170 LEU A CA 1
ATOM 1301 C C 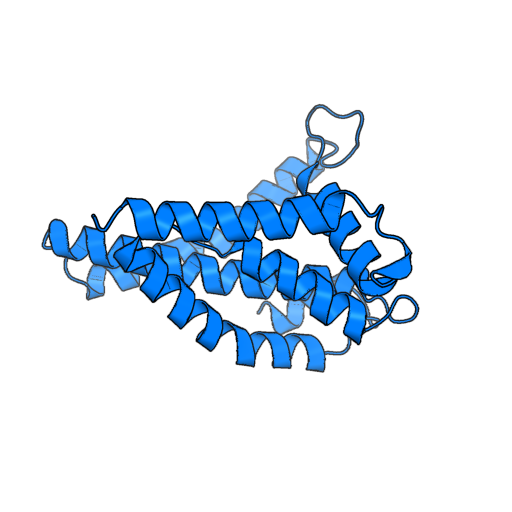. LEU A 1 170 ? 9.740 -23.621 0.113 1.00 49.22 170 LEU A C 1
ATOM 1303 O O . LEU A 1 170 ? 8.789 -23.916 0.822 1.00 49.22 170 LEU A O 1
ATOM 1307 N N . ASP A 1 171 ? 10.982 -23.523 0.585 1.00 53.75 171 ASP A N 1
ATOM 1308 C CA . ASP A 1 171 ? 11.371 -23.778 1.973 1.00 53.75 171 ASP A CA 1
ATOM 1309 C C . ASP A 1 171 ? 10.799 -22.709 2.910 1.00 53.75 171 ASP A C 1
ATOM 1311 O O . ASP A 1 171 ? 10.324 -23.041 3.989 1.00 53.75 171 ASP A O 1
ATOM 1315 N N . ALA A 1 172 ? 10.753 -21.438 2.494 1.00 52.59 172 ALA A N 1
ATOM 1316 C CA . ALA A 1 172 ? 10.082 -20.383 3.254 1.00 52.59 172 ALA A CA 1
ATOM 1317 C C . ALA A 1 172 ? 8.563 -20.605 3.318 1.00 52.59 172 ALA A C 1
ATOM 1319 O O . ALA A 1 172 ? 7.989 -20.505 4.397 1.00 52.59 172 ALA A O 1
ATOM 1320 N N . LEU A 1 173 ? 7.917 -20.977 2.205 1.00 50.41 173 LEU A N 1
ATOM 1321 C CA . LEU A 1 173 ? 6.485 -21.305 2.173 1.00 50.41 173 LEU A CA 1
ATOM 1322 C C . LEU A 1 173 ? 6.171 -22.551 3.025 1.00 50.41 173 LEU A C 1
ATOM 1324 O O . LEU A 1 173 ? 5.163 -22.587 3.730 1.00 50.41 173 LEU A O 1
ATOM 1328 N N . TYR A 1 174 ? 7.055 -23.551 2.996 1.00 53.25 174 TYR A N 1
ATOM 1329 C CA . TYR A 1 174 ? 6.955 -24.793 3.762 1.00 53.25 174 TYR A CA 1
ATOM 1330 C C . TYR A 1 174 ? 7.209 -24.575 5.260 1.00 53.25 174 TYR A C 1
ATOM 1332 O O . TYR A 1 174 ? 6.484 -25.121 6.088 1.00 53.25 174 TYR A O 1
ATOM 1340 N N . LEU A 1 175 ? 8.170 -23.722 5.631 1.00 52.03 175 LEU A N 1
ATOM 1341 C CA . LEU A 1 175 ? 8.402 -23.303 7.017 1.00 52.03 175 LEU A CA 1
ATOM 1342 C C . LEU A 1 175 ? 7.256 -22.438 7.548 1.00 52.03 175 LEU A C 1
ATOM 1344 O O . LEU A 1 175 ? 6.863 -22.613 8.701 1.00 52.03 175 LEU A O 1
ATOM 1348 N N . GLN A 1 176 ? 6.664 -21.575 6.715 1.00 54.03 176 GLN A N 1
ATOM 1349 C CA . GLN A 1 176 ? 5.445 -20.847 7.071 1.00 54.03 176 GLN A CA 1
ATOM 1350 C C . GLN A 1 176 ? 4.302 -21.836 7.365 1.00 54.03 176 GLN A C 1
ATOM 1352 O O . GLN A 1 176 ? 3.705 -21.766 8.435 1.00 54.03 176 GLN A O 1
ATOM 1357 N N . LEU A 1 177 ? 4.063 -22.816 6.484 1.00 47.16 177 LEU A N 1
ATOM 1358 C CA . LEU A 1 177 ? 3.042 -23.855 6.675 1.00 47.16 177 LEU A CA 1
ATOM 1359 C C . LEU A 1 177 ? 3.298 -24.721 7.923 1.00 47.16 177 LEU A C 1
ATOM 1361 O O . LEU A 1 177 ? 2.379 -24.955 8.706 1.00 47.16 177 LEU A O 1
ATOM 1365 N N . LEU A 1 178 ? 4.540 -25.153 8.165 1.00 50.62 178 LEU A N 1
ATOM 1366 C CA . LEU A 1 178 ? 4.910 -25.928 9.356 1.00 50.62 178 LEU A CA 1
ATOM 1367 C C . LEU A 1 178 ? 4.762 -25.129 10.656 1.00 50.62 178 LEU A C 1
ATOM 1369 O O . LEU A 1 178 ? 4.373 -25.698 11.677 1.00 50.62 178 LEU A O 1
ATOM 1373 N N . SER A 1 179 ? 5.039 -23.823 10.630 1.00 46.38 179 SER A N 1
ATOM 1374 C CA . SER A 1 179 ? 4.826 -22.946 11.788 1.00 46.38 179 SER A CA 1
ATOM 1375 C C . SER A 1 179 ? 3.339 -22.774 12.122 1.00 46.38 179 SER A C 1
ATOM 1377 O O . SER A 1 179 ? 2.983 -22.713 13.295 1.00 46.38 179 SER A O 1
ATOM 1379 N N . THR A 1 180 ? 2.460 -22.804 11.113 1.00 43.25 180 THR A N 1
ATOM 1380 C CA . THR A 1 180 ? 1.001 -22.772 11.293 1.00 43.25 180 THR A CA 1
ATOM 1381 C C . THR A 1 180 ? 0.452 -24.088 11.856 1.00 43.25 180 THR A C 1
ATOM 1383 O O . THR A 1 180 ? -0.466 -24.058 12.671 1.00 43.25 180 THR A O 1
ATOM 1386 N N . PHE A 1 181 ? 1.027 -25.241 11.493 1.00 44.72 181 PHE A N 1
ATOM 1387 C CA . PHE A 1 181 ? 0.608 -26.539 12.045 1.00 44.72 181 PHE A CA 1
ATOM 1388 C C . PHE A 1 181 ? 1.162 -26.827 13.449 1.00 44.72 181 PHE A C 1
ATOM 1390 O O . PHE A 1 181 ? 0.470 -27.451 14.247 1.00 44.72 181 PHE A O 1
ATOM 1397 N N . ARG A 1 182 ? 2.369 -26.350 13.790 1.00 42.25 182 ARG A N 1
ATOM 1398 C CA . ARG A 1 182 ? 2.956 -26.541 15.134 1.00 42.25 182 ARG A CA 1
ATOM 1399 C C . ARG A 1 182 ? 2.313 -25.705 16.242 1.00 42.25 182 ARG A C 1
ATOM 1401 O O . ARG A 1 182 ? 2.582 -25.977 17.403 1.00 42.25 182 ARG A O 1
ATOM 1408 N N . TYR A 1 183 ? 1.499 -24.706 15.909 1.00 37.09 183 TYR A N 1
ATOM 1409 C CA . TYR A 1 183 ? 0.800 -23.876 16.900 1.00 37.09 183 TYR A CA 1
ATOM 1410 C C . TYR A 1 183 ? -0.613 -24.386 17.237 1.00 37.09 183 TYR A C 1
ATOM 1412 O O . TYR A 1 183 ? -1.329 -23.735 17.992 1.00 37.09 183 TYR A O 1
ATOM 1420 N N . ASN A 1 184 ? -1.023 -25.528 16.668 1.00 39.41 184 ASN A N 1
ATOM 1421 C CA . ASN A 1 184 ? -2.362 -26.108 16.830 1.00 39.41 184 ASN A CA 1
ATOM 1422 C C . ASN A 1 184 ? -2.337 -27.546 17.398 1.00 39.41 184 ASN A C 1
ATOM 1424 O O . ASN A 1 184 ? -3.271 -28.320 17.185 1.00 39.41 184 ASN A O 1
ATOM 1428 N N . SER A 1 185 ? -1.257 -27.899 18.101 1.00 38.50 185 SER A N 1
ATOM 1429 C CA . SER A 1 185 ? -1.053 -29.145 18.858 1.00 38.50 185 SER A CA 1
ATOM 1430 C C . SER A 1 185 ? -0.409 -28.822 20.196 1.00 38.50 185 SER A C 1
ATOM 1432 O O . SER A 1 185 ? -0.861 -29.373 21.218 1.00 38.50 185 SER A O 1
#

pLDDT: mean 74.46, std 15.38, range [37.09, 91.94]

Sequence (185 aa):
MSVIIVPLIFGHRIRWYHILVAYLIAPVMAFCNAYGCGLTDWSLASNYGKITILVFSYWVGLDHGGIIAGLAACGVMMNIVSTASDLMQDFKTGYLTLASPRSMFFSQLLGTALGCVISPLVFGFFNKAYSVGDPNSSYPAPFTMMFRGIALLGVEGFSRYPRIASRLQLDALYLQLLSTFRYNS

Radius of gyration: 18.82 Å; chains: 1; bounding box: 45×47×49 Å

Foldseek 3Di:
DLLVVLCVVPDPLDDSVLLVVLVVVLVVLLVVQLVVCLVPVDGCLQVQLLVQLLVQLQVCADVSPSLSSSNSSSVVNSVSNVLSNVLSVQVVVCVVVVHDNVVSVVVSVVVVVVCVVVVVVVVVVCVVVWVACDPPTPHNDVVVVVSSVSNVCSRVDPPPPDPVVVCVVVVVVVVVVVVVVVVVD